Protein AF-A0A6B0V4L9-F1 (afdb_monomer)

Foldseek 3Di:
DWLLVLQQFAPDQVEPAPAPPDDDDDPDPPQWDAAALQRQHPRSYIYHYDHPLLCPRVLRVSLRVLRNLHAAAALFCFDPPQPPGHHHVVGDLVVQASRRPDHDDDRSGHDDPNSVVRSVSSCPDPSNVVRVDDDPADKDWDPLVVVLPSDALQRNQCSNCVPAPDKGWDQFDDPPPPDDVPDPGPNGLQQQKIWIWGQDPNDIDIDIDGHRFNHQRDPVDSQFTDDSRHGGRDDRPRIDGDPPPPPPPPPDDD

Radius of gyration: 19.98 Å; Cα contacts (8 Å, |Δi|>4): 445; chains: 1; bounding box: 54×52×51 Å

Structure (mmCIF, N/CA/C/O backbone):
data_AF-A0A6B0V4L9-F1
#
_entry.id   AF-A0A6B0V4L9-F1
#
loop_
_atom_site.group_PDB
_atom_site.id
_atom_site.type_symbol
_atom_site.label_atom_id
_atom_site.label_alt_id
_atom_site.label_comp_id
_atom_site.label_asym_id
_atom_site.label_entity_id
_atom_site.label_seq_id
_atom_site.pdbx_PDB_ins_code
_atom_site.Cartn_x
_atom_site.Cartn_y
_atom_site.Cartn_z
_atom_site.occupancy
_atom_site.B_iso_or_equiv
_atom_site.auth_seq_id
_atom_site.auth_comp_id
_atom_site.auth_asym_id
_atom_site.auth_atom_id
_atom_site.pdbx_PDB_model_num
ATOM 1 N N . PHE A 1 1 ? -2.205 -2.103 -9.971 1.00 33.97 1 PHE A N 1
ATOM 2 C CA . PHE A 1 1 ? -1.615 -3.025 -8.982 1.00 33.97 1 PHE A CA 1
ATOM 3 C C . PHE A 1 1 ? -2.153 -2.686 -7.591 1.00 33.97 1 PHE A C 1
ATOM 5 O O . PHE A 1 1 ? -1.835 -1.627 -7.068 1.00 33.97 1 PHE A O 1
ATOM 12 N N . THR A 1 2 ? -3.058 -3.501 -7.040 1.00 29.03 2 THR A N 1
ATOM 13 C CA . THR A 1 2 ? -3.593 -3.358 -5.667 1.00 29.03 2 THR A CA 1
ATOM 14 C C . THR A 1 2 ? -2.706 -4.113 -4.671 1.00 29.03 2 THR A C 1
ATOM 16 O O . THR A 1 2 ? -1.949 -4.994 -5.073 1.00 29.03 2 THR A O 1
ATOM 19 N N . THR A 1 3 ? -2.804 -3.825 -3.372 1.00 31.09 3 THR A N 1
ATOM 20 C CA . THR A 1 3 ? -2.087 -4.544 -2.294 1.00 31.09 3 THR A CA 1
ATOM 21 C C . THR A 1 3 ? -2.303 -6.066 -2.310 1.00 31.09 3 THR A C 1
ATOM 23 O O . THR A 1 3 ? -1.401 -6.812 -1.943 1.00 31.09 3 THR A O 1
ATOM 26 N N . ALA A 1 4 ? -3.435 -6.546 -2.841 1.00 27.36 4 ALA A N 1
ATOM 27 C CA . ALA A 1 4 ? -3.682 -7.972 -3.081 1.00 27.36 4 ALA A CA 1
ATOM 28 C C . ALA A 1 4 ? -2.828 -8.570 -4.225 1.00 27.36 4 ALA A C 1
ATOM 30 O O . ALA A 1 4 ? -2.461 -9.742 -4.173 1.00 27.36 4 ALA A O 1
ATOM 31 N N . ALA A 1 5 ? -2.455 -7.766 -5.228 1.00 27.95 5 ALA A N 1
ATOM 32 C CA . ALA A 1 5 ? -1.582 -8.182 -6.331 1.00 27.95 5 ALA A CA 1
ATOM 33 C C . ALA A 1 5 ? -0.093 -8.224 -5.934 1.00 27.95 5 ALA A C 1
ATOM 35 O O . ALA A 1 5 ? 0.690 -8.939 -6.557 1.00 27.95 5 ALA A O 1
ATOM 36 N N . ALA A 1 6 ? 0.302 -7.519 -4.865 1.00 30.19 6 ALA A N 1
ATOM 37 C CA . ALA A 1 6 ? 1.671 -7.562 -4.344 1.00 30.19 6 ALA A CA 1
ATOM 38 C C . ALA A 1 6 ? 2.050 -8.947 -3.776 1.00 30.19 6 ALA A C 1
ATOM 40 O O . ALA A 1 6 ? 3.227 -9.287 -3.709 1.00 30.19 6 ALA A O 1
ATOM 41 N N . LEU A 1 7 ? 1.066 -9.788 -3.427 1.00 32.41 7 LEU A N 1
ATOM 42 C CA . LEU A 1 7 ? 1.302 -11.170 -2.988 1.00 32.41 7 LEU A CA 1
ATOM 43 C C . LEU A 1 7 ? 1.448 -12.178 -4.140 1.00 32.41 7 LEU A C 1
ATOM 45 O O . LEU A 1 7 ? 1.870 -13.311 -3.903 1.00 32.41 7 LEU A O 1
ATOM 49 N N . THR A 1 8 ? 1.123 -11.808 -5.382 1.00 28.97 8 THR A N 1
ATOM 50 C CA . THR A 1 8 ? 1.060 -12.762 -6.503 1.00 28.97 8 THR A CA 1
ATOM 51 C C . THR A 1 8 ? 2.310 -12.774 -7.389 1.00 28.97 8 THR A C 1
ATOM 53 O O . THR A 1 8 ? 2.490 -13.711 -8.166 1.00 28.97 8 THR A O 1
ATOM 56 N N . ALA A 1 9 ? 3.239 -11.830 -7.236 1.00 29.58 9 ALA A N 1
ATOM 57 C CA . ALA A 1 9 ? 4.416 -11.712 -8.100 1.00 29.58 9 ALA A CA 1
ATOM 58 C C . ALA A 1 9 ? 5.733 -11.741 -7.313 1.00 29.58 9 ALA A C 1
ATOM 60 O O . ALA A 1 9 ? 6.464 -10.765 -7.290 1.00 29.58 9 ALA A O 1
ATOM 61 N N . VAL A 1 10 ? 6.061 -12.864 -6.666 1.00 32.31 10 VAL A N 1
ATOM 62 C CA . VAL A 1 10 ? 7.394 -13.029 -6.069 1.00 32.31 10 VAL A CA 1
ATOM 63 C C . VAL A 1 10 ? 7.913 -14.448 -6.302 1.00 32.31 10 VAL A C 1
ATOM 65 O O . VAL A 1 10 ? 7.514 -15.405 -5.634 1.00 32.31 10 VAL A O 1
ATOM 68 N N . LYS A 1 11 ? 8.803 -14.609 -7.289 1.00 33.41 11 LYS A N 1
ATOM 69 C CA . LYS A 1 11 ? 9.671 -15.788 -7.425 1.00 33.41 11 LYS A CA 1
ATOM 70 C C . LYS A 1 11 ? 10.699 -15.656 -6.294 1.00 33.41 11 LYS A C 1
ATOM 72 O O . LYS A 1 11 ? 11.660 -14.925 -6.438 1.00 33.41 11 LYS A O 1
ATOM 77 N N . ILE A 1 12 ? 10.377 -16.229 -5.128 1.00 37.34 12 ILE A N 1
ATOM 78 C CA . ILE A 1 12 ? 11.175 -16.262 -3.883 1.00 37.34 12 ILE A CA 1
ATOM 79 C C . ILE A 1 12 ? 12.108 -15.037 -3.721 1.00 37.34 12 ILE A C 1
ATOM 81 O O . ILE A 1 12 ? 13.328 -15.175 -3.771 1.00 37.34 12 ILE A O 1
ATOM 85 N N . MET A 1 13 ? 11.557 -13.835 -3.496 1.00 38.25 13 MET A N 1
ATOM 86 C CA . MET A 1 13 ? 12.332 -12.787 -2.824 1.00 38.25 13 MET A CA 1
ATOM 87 C C . MET A 1 13 ? 12.758 -13.381 -1.486 1.00 38.25 13 MET A C 1
ATOM 89 O O . MET A 1 13 ? 11.924 -13.902 -0.732 1.00 38.25 13 MET A O 1
ATOM 93 N N . LYS A 1 14 ? 14.047 -13.288 -1.165 1.00 38.22 14 LYS A N 1
ATOM 94 C CA . LYS A 1 14 ? 14.525 -13.545 0.192 1.00 38.22 14 LYS A CA 1
ATOM 95 C C . LYS A 1 14 ? 14.186 -12.324 1.036 1.00 38.22 14 LYS A C 1
ATOM 97 O O . LYS A 1 14 ? 15.053 -11.530 1.380 1.00 38.22 14 LYS A O 1
ATOM 102 N N . ILE A 1 15 ? 12.901 -12.153 1.335 1.00 41.69 15 ILE A N 1
ATOM 103 C CA . ILE A 1 15 ? 12.470 -11.098 2.245 1.00 41.69 15 ILE A CA 1
ATOM 104 C C . ILE A 1 15 ? 12.703 -11.606 3.651 1.00 41.69 15 ILE A C 1
ATOM 106 O O . ILE A 1 15 ? 12.025 -12.523 4.122 1.00 41.69 15 ILE A O 1
ATOM 110 N N . ILE A 1 16 ? 13.684 -11.014 4.317 1.00 38.97 16 ILE A N 1
ATOM 111 C CA . ILE A 1 16 ? 13.879 -11.226 5.740 1.00 38.97 16 ILE A CA 1
ATOM 112 C C . ILE A 1 16 ? 12.893 -10.287 6.427 1.00 38.97 16 ILE A C 1
ATOM 114 O O . ILE A 1 16 ? 13.165 -9.106 6.633 1.00 38.97 16 ILE A O 1
ATOM 118 N N . ILE A 1 17 ? 11.710 -10.810 6.757 1.00 42.78 17 ILE A N 1
ATOM 119 C CA . ILE A 1 17 ? 10.838 -10.143 7.724 1.00 42.78 17 ILE A CA 1
ATOM 120 C C . ILE A 1 17 ? 11.528 -10.301 9.074 1.00 42.78 17 ILE A C 1
ATOM 122 O O . ILE A 1 17 ? 11.496 -11.380 9.674 1.00 42.78 17 ILE A O 1
ATOM 126 N N . VAL A 1 18 ? 12.180 -9.240 9.543 1.00 39.72 18 VAL A N 1
ATOM 127 C CA . VAL A 1 18 ? 12.704 -9.206 10.905 1.00 39.72 18 VAL A CA 1
ATOM 128 C C . VAL A 1 18 ? 11.502 -8.997 11.818 1.00 39.72 18 VAL A C 1
ATOM 130 O O . VAL A 1 18 ? 11.017 -7.887 12.022 1.00 39.72 18 VAL A O 1
ATOM 133 N N . VAL A 1 19 ? 10.971 -10.108 12.328 1.00 37.22 19 VAL A N 1
ATOM 134 C CA . VAL A 1 19 ? 9.981 -10.091 13.402 1.00 37.22 19 VAL A CA 1
ATOM 135 C C . VAL A 1 19 ? 10.745 -9.823 14.692 1.00 37.22 19 VAL A C 1
ATOM 137 O O . VAL A 1 19 ? 11.389 -10.723 15.233 1.00 37.22 19 VAL A O 1
ATOM 140 N N . THR A 1 20 ? 10.703 -8.586 15.181 1.00 35.84 20 THR A N 1
ATOM 141 C CA . THR A 1 20 ? 11.347 -8.226 16.447 1.00 35.84 20 THR A CA 1
ATOM 142 C C . THR A 1 20 ? 10.680 -9.009 17.582 1.00 35.84 20 THR A C 1
ATOM 144 O O . THR A 1 20 ? 9.538 -8.731 17.952 1.00 35.84 20 THR A O 1
ATOM 147 N N . LEU A 1 21 ? 11.372 -10.018 18.125 1.00 28.64 21 LEU A N 1
ATOM 148 C CA . LEU A 1 21 ? 10.915 -10.776 19.299 1.00 28.64 21 LEU A CA 1
ATOM 149 C C . LEU A 1 21 ? 11.425 -10.205 20.626 1.00 28.64 21 LEU A C 1
ATOM 151 O O . LEU A 1 21 ? 10.899 -10.578 21.669 1.00 28.64 21 LEU A O 1
ATOM 155 N N . VAL A 1 22 ? 12.386 -9.279 20.620 1.00 28.30 22 VAL A N 1
ATOM 156 C CA . VAL A 1 22 ? 12.872 -8.625 21.842 1.00 28.30 22 VAL A CA 1
ATOM 157 C C . VAL A 1 22 ? 13.306 -7.200 21.521 1.00 28.30 22 VAL A C 1
ATOM 159 O O . VAL A 1 22 ? 14.134 -6.965 20.648 1.00 28.30 22 VAL A O 1
ATOM 162 N N . GLN A 1 23 ? 12.739 -6.243 22.248 1.00 36.44 23 GLN A N 1
ATOM 163 C CA . GLN A 1 23 ? 13.095 -4.834 22.181 1.00 36.44 23 GLN A CA 1
ATOM 164 C C . GLN A 1 23 ? 14.286 -4.578 23.104 1.00 36.44 23 GLN A C 1
ATOM 166 O O . GLN A 1 23 ? 14.077 -4.401 24.297 1.00 36.44 23 GLN A O 1
ATOM 171 N N . HIS A 1 24 ? 15.516 -4.583 22.584 1.00 29.11 24 HIS A N 1
ATOM 172 C CA . HIS A 1 24 ? 16.684 -4.055 23.298 1.00 29.11 24 HIS A CA 1
ATOM 173 C C . HIS A 1 24 ? 17.606 -3.267 22.351 1.00 29.11 24 HIS A C 1
ATOM 175 O O . HIS A 1 24 ? 18.093 -3.790 21.356 1.00 29.11 24 HIS A O 1
ATOM 181 N N . CYS A 1 25 ? 17.783 -1.989 22.704 1.00 38.66 25 CYS A N 1
ATOM 182 C CA . CYS A 1 25 ? 18.795 -1.007 22.302 1.00 38.66 25 CYS A CA 1
ATOM 183 C C . CYS A 1 25 ? 19.443 -1.101 20.906 1.00 38.66 25 CYS A C 1
ATOM 185 O O . CYS A 1 25 ? 20.508 -1.688 20.743 1.00 38.66 25 CYS A O 1
ATOM 187 N N . ALA A 1 26 ? 18.927 -0.308 19.963 1.00 31.83 26 ALA A N 1
ATOM 188 C CA . ALA A 1 26 ? 19.756 0.366 18.964 1.00 31.83 26 ALA A CA 1
ATOM 189 C C . ALA A 1 26 ? 19.210 1.782 18.718 1.00 31.83 26 ALA A C 1
ATOM 191 O O . ALA A 1 26 ? 18.055 1.969 18.347 1.00 31.83 26 ALA A O 1
ATOM 192 N N . THR A 1 27 ? 20.039 2.796 18.954 1.00 33.16 27 THR A N 1
ATOM 193 C CA . THR A 1 27 ? 19.717 4.232 18.851 1.00 33.16 27 THR A CA 1
ATOM 194 C C . THR A 1 27 ? 19.928 4.807 17.440 1.00 33.16 27 THR A C 1
ATOM 196 O O . THR A 1 27 ? 19.988 6.021 17.266 1.00 33.16 27 THR A O 1
ATOM 199 N N . LYS A 1 28 ? 19.989 3.958 16.404 1.00 33.88 28 LYS A N 1
ATOM 200 C CA . LYS A 1 28 ? 19.963 4.354 14.984 1.00 33.88 28 LYS A CA 1
ATOM 201 C C . LYS A 1 28 ? 18.945 3.491 14.234 1.00 33.88 28 LYS A C 1
ATOM 203 O O . LYS A 1 28 ? 19.095 2.277 14.160 1.00 33.88 28 LYS A O 1
ATOM 208 N N . SER A 1 29 ? 17.895 4.122 13.712 1.00 37.97 29 SER A N 1
ATOM 209 C CA . SER A 1 29 ? 16.790 3.454 13.015 1.00 37.97 29 SER A CA 1
ATOM 210 C C . SER A 1 29 ? 17.187 3.088 11.580 1.00 37.97 29 SER A C 1
ATOM 212 O O . SER A 1 29 ? 16.940 3.853 10.654 1.00 37.97 29 SER A O 1
ATOM 214 N N . TYR A 1 30 ? 17.789 1.916 11.379 1.00 45.34 30 TYR A N 1
ATOM 215 C CA . TYR A 1 30 ? 17.873 1.269 10.060 1.00 45.34 30 TYR A CA 1
ATOM 216 C C . TYR A 1 30 ? 16.651 0.348 9.857 1.00 45.34 30 TYR A C 1
ATOM 218 O O . TYR A 1 30 ? 16.789 -0.848 9.633 1.00 45.34 30 TYR A O 1
ATOM 226 N N . SER A 1 31 ? 15.435 0.882 10.032 1.00 61.25 31 SER A N 1
ATOM 227 C CA . SER A 1 31 ? 14.194 0.084 10.157 1.00 61.25 31 SER A CA 1
ATOM 228 C C . SER A 1 31 ? 13.622 -0.421 8.811 1.00 61.25 31 SER A C 1
ATOM 230 O O . SER A 1 31 ? 12.659 -1.191 8.793 1.00 61.25 31 SER A O 1
ATOM 232 N N . ARG A 1 32 ? 14.204 -0.002 7.672 1.00 72.81 32 ARG A N 1
ATOM 233 C CA . ARG A 1 32 ? 13.804 -0.421 6.316 1.00 72.81 32 ARG A CA 1
ATOM 234 C C . ARG A 1 32 ? 14.939 -0.262 5.297 1.00 72.81 32 ARG A C 1
ATOM 236 O O . ARG A 1 32 ? 15.674 0.722 5.390 1.00 72.81 32 ARG A O 1
ATOM 243 N N . TYR A 1 33 ? 15.096 -1.217 4.382 1.00 82.25 33 TYR A N 1
ATOM 244 C CA . TYR A 1 33 ? 16.096 -1.165 3.310 1.00 82.25 33 TYR A CA 1
ATOM 245 C C . TYR A 1 33 ? 15.751 -2.121 2.160 1.00 82.25 33 TYR A C 1
ATOM 247 O O . TYR A 1 33 ? 15.364 -3.266 2.412 1.00 82.25 33 TYR A O 1
ATOM 255 N N . ALA A 1 34 ? 15.990 -1.691 0.924 1.00 85.00 34 ALA A N 1
ATOM 256 C CA . ALA A 1 34 ? 15.899 -2.492 -0.291 1.00 85.00 34 ALA A CA 1
ATOM 257 C C . ALA A 1 34 ? 16.925 -2.015 -1.327 1.00 85.00 34 ALA A C 1
ATOM 259 O O . ALA A 1 34 ? 17.227 -0.826 -1.407 1.00 85.00 34 ALA A O 1
ATOM 260 N N . PHE A 1 35 ? 17.429 -2.943 -2.143 1.00 87.12 35 PHE A N 1
ATOM 261 C CA . PHE A 1 35 ? 18.199 -2.598 -3.337 1.00 87.12 35 PHE A CA 1
ATOM 262 C C . PHE A 1 35 ? 17.251 -2.312 -4.500 1.00 87.12 35 PHE A C 1
ATOM 264 O O . PHE A 1 35 ? 16.420 -3.161 -4.836 1.00 87.12 35 PHE A O 1
ATOM 271 N N . LEU A 1 36 ? 17.394 -1.137 -5.115 1.00 92.56 36 LEU A N 1
ATOM 272 C CA . LEU A 1 36 ? 16.629 -0.758 -6.299 1.00 92.56 36 LEU A CA 1
ATOM 273 C C . LEU A 1 36 ? 16.887 -1.761 -7.438 1.00 92.56 36 LEU A C 1
ATOM 275 O O . LEU A 1 36 ? 18.032 -2.122 -7.696 1.00 92.56 36 LEU A O 1
ATOM 279 N N . GLY A 1 37 ? 15.827 -2.273 -8.069 1.00 90.81 37 GLY A N 1
ATOM 280 C CA . GLY A 1 37 ? 15.933 -3.225 -9.187 1.00 90.81 37 GLY A CA 1
ATOM 281 C C . GLY A 1 37 ? 16.570 -4.579 -8.827 1.00 90.81 37 GLY A C 1
ATOM 282 O O . GLY A 1 37 ? 16.999 -5.330 -9.701 1.00 90.81 37 GLY A O 1
ATOM 283 N N . GLY A 1 38 ? 16.654 -4.929 -7.540 1.00 87.62 38 GLY A N 1
ATOM 284 C CA . GLY A 1 38 ? 17.352 -6.131 -7.080 1.00 87.62 38 GLY A CA 1
ATOM 285 C C . GLY A 1 38 ? 16.657 -7.465 -7.386 1.00 87.62 38 GLY A C 1
ATOM 286 O O . GLY A 1 38 ? 17.253 -8.514 -7.152 1.00 87.62 38 GLY A O 1
ATOM 287 N N . ALA A 1 39 ? 15.411 -7.480 -7.878 1.00 87.00 39 ALA A N 1
ATOM 288 C CA . ALA A 1 39 ? 14.562 -8.683 -7.886 1.00 87.00 39 ALA A CA 1
ATOM 289 C C . ALA A 1 39 ? 15.166 -9.910 -8.599 1.00 87.00 39 ALA A C 1
ATOM 291 O O . ALA A 1 39 ? 14.961 -11.040 -8.149 1.00 87.00 39 ALA A O 1
ATOM 292 N N . CYS A 1 40 ? 15.904 -9.713 -9.693 1.00 86.12 40 CYS A N 1
ATOM 293 C CA . CYS A 1 40 ? 16.502 -10.800 -10.477 1.00 86.12 40 CYS A CA 1
ATOM 294 C C . CYS A 1 40 ? 18.028 -10.882 -10.356 1.00 86.12 40 CYS A C 1
ATOM 296 O O . CYS A 1 40 ? 18.661 -11.616 -11.114 1.00 86.12 40 CYS A O 1
ATOM 298 N N . SER A 1 41 ? 18.624 -10.169 -9.401 1.00 85.19 41 SER A N 1
ATOM 299 C CA . SER A 1 41 ? 20.066 -10.190 -9.161 1.00 85.19 41 SER A CA 1
ATOM 300 C C . SER A 1 41 ? 20.414 -10.907 -7.851 1.00 85.19 41 SER A C 1
ATOM 302 O O . SER A 1 41 ? 19.550 -11.376 -7.100 1.00 85.19 41 SER A O 1
ATOM 304 N N . SER A 1 42 ? 21.710 -10.989 -7.541 1.00 82.75 42 SER A N 1
ATOM 305 C CA . SER A 1 42 ? 22.194 -11.423 -6.222 1.00 82.75 42 SER A CA 1
ATOM 306 C C . SER A 1 42 ? 21.734 -10.502 -5.081 1.00 82.75 42 SER A C 1
ATOM 308 O O . SER A 1 42 ? 21.789 -10.909 -3.920 1.00 82.75 42 SER A O 1
ATOM 310 N N . MET A 1 43 ? 21.236 -9.307 -5.411 1.00 81.12 43 MET A N 1
ATOM 311 C CA . MET A 1 43 ? 20.786 -8.267 -4.487 1.00 81.12 43 MET A CA 1
ATOM 312 C C . MET A 1 43 ? 19.274 -8.320 -4.214 1.00 81.12 43 MET A C 1
ATOM 314 O O . MET A 1 43 ? 18.710 -7.351 -3.712 1.00 81.12 43 MET A O 1
ATOM 318 N N . ASN A 1 44 ? 18.609 -9.449 -4.502 1.00 82.00 44 ASN A N 1
ATOM 319 C CA . ASN A 1 44 ? 17.192 -9.692 -4.200 1.00 82.00 44 ASN A CA 1
ATOM 320 C C . ASN A 1 44 ? 16.939 -9.843 -2.683 1.00 82.00 44 ASN A C 1
ATOM 322 O O . ASN A 1 44 ? 16.619 -10.925 -2.173 1.00 82.00 44 ASN A O 1
ATOM 326 N N . VAL A 1 45 ? 17.152 -8.751 -1.952 1.00 77.94 45 VAL A N 1
ATOM 327 C CA . VAL A 1 45 ? 17.075 -8.656 -0.497 1.00 77.94 45 VAL A CA 1
ATOM 328 C C . VAL A 1 45 ? 16.392 -7.347 -0.122 1.00 77.94 45 VAL A C 1
ATOM 330 O O . VAL A 1 45 ? 16.751 -6.274 -0.601 1.00 77.94 45 VAL A O 1
ATOM 333 N N . GLY A 1 46 ? 15.430 -7.459 0.790 1.00 79.25 46 GLY A N 1
ATOM 334 C CA . GLY A 1 46 ? 14.817 -6.336 1.482 1.00 79.25 46 GLY A CA 1
ATOM 335 C C . GLY A 1 46 ? 14.649 -6.667 2.958 1.00 79.25 46 GLY A C 1
ATOM 336 O O . GLY A 1 46 ? 14.459 -7.833 3.325 1.00 79.25 46 GLY A O 1
ATOM 337 N N . MET A 1 47 ? 14.728 -5.644 3.800 1.00 82.19 47 MET A N 1
ATOM 338 C CA . MET A 1 47 ? 14.579 -5.752 5.244 1.00 82.19 47 MET A CA 1
ATOM 339 C C . MET A 1 47 ? 13.524 -4.767 5.721 1.00 82.19 47 MET A C 1
ATOM 341 O O . MET A 1 47 ? 13.600 -3.578 5.422 1.00 82.19 47 MET A O 1
ATOM 345 N N . VAL A 1 48 ? 12.561 -5.268 6.492 1.00 78.88 48 VAL A N 1
ATOM 346 C CA . VAL A 1 48 ? 11.534 -4.454 7.145 1.00 78.88 48 VAL A CA 1
ATOM 347 C C . VAL A 1 48 ? 11.300 -4.965 8.551 1.00 78.88 48 VAL A C 1
ATOM 349 O O . VAL A 1 48 ? 11.198 -6.173 8.783 1.00 78.88 48 VAL A O 1
ATOM 352 N N . GLU A 1 49 ? 11.182 -4.024 9.478 1.00 77.44 49 GLU A N 1
ATOM 353 C CA . GLU A 1 49 ? 10.761 -4.288 10.842 1.00 77.44 49 GLU A CA 1
ATOM 354 C C . GLU A 1 49 ? 9.227 -4.268 10.957 1.00 77.44 49 GLU A C 1
ATOM 356 O O . GLU A 1 49 ? 8.566 -3.301 10.566 1.00 77.44 49 GLU A O 1
ATOM 361 N N . ASP A 1 50 ? 8.643 -5.321 11.536 1.00 76.00 50 ASP A N 1
ATOM 362 C CA . ASP A 1 50 ? 7.230 -5.329 11.929 1.00 76.00 50 ASP A CA 1
ATOM 363 C C . ASP A 1 50 ? 7.071 -5.768 13.382 1.00 76.00 50 ASP A C 1
ATOM 365 O O . ASP A 1 50 ? 7.590 -6.801 13.813 1.00 76.00 50 ASP A O 1
ATOM 369 N N . SER A 1 51 ? 6.292 -5.002 14.146 1.00 71.94 51 SER A N 1
ATOM 370 C CA . SER A 1 51 ? 5.892 -5.438 15.481 1.00 71.94 51 SER A CA 1
ATOM 371 C C . SER A 1 51 ? 4.767 -6.474 15.347 1.00 71.94 51 SER A C 1
ATOM 373 O O . SER A 1 51 ? 3.763 -6.190 14.679 1.00 71.94 51 SER A O 1
ATOM 375 N N . PRO A 1 52 ? 4.863 -7.648 16.000 1.00 68.69 52 PRO A N 1
ATOM 376 C CA . PRO A 1 52 ? 3.917 -8.742 15.808 1.00 68.69 52 PRO A CA 1
ATOM 377 C C . PRO A 1 52 ? 2.447 -8.313 15.897 1.00 68.69 52 PRO A C 1
ATOM 379 O O . PRO A 1 52 ? 2.017 -7.712 16.883 1.00 68.69 52 PRO A O 1
ATOM 382 N N . ARG A 1 53 ? 1.655 -8.675 14.875 1.00 66.06 53 ARG A N 1
ATOM 383 C CA . ARG A 1 53 ? 0.197 -8.427 14.782 1.00 66.06 53 ARG A CA 1
ATOM 384 C C . ARG A 1 53 ? -0.211 -6.945 14.785 1.00 66.06 53 ARG A C 1
ATOM 386 O O . ARG A 1 53 ? -1.398 -6.649 14.918 1.00 66.06 53 ARG A O 1
ATOM 393 N N . SER A 1 54 ? 0.738 -6.022 14.646 1.00 68.94 54 SER A N 1
ATOM 394 C CA . SER A 1 54 ? 0.464 -4.582 14.589 1.00 68.94 54 SER A CA 1
ATOM 395 C C . SER A 1 54 ? 0.251 -4.060 13.165 1.00 68.94 54 SER A C 1
ATOM 397 O O . SER A 1 54 ? -0.247 -2.945 13.013 1.00 68.94 54 SER A O 1
ATOM 399 N N . PHE A 1 55 ? 0.616 -4.856 12.147 1.00 74.81 55 PHE A N 1
ATOM 400 C CA . PHE A 1 55 ? 0.576 -4.497 10.722 1.00 74.81 55 PHE A CA 1
ATOM 401 C C . PHE A 1 55 ? 1.331 -3.193 10.408 1.00 74.81 55 PHE A C 1
ATOM 403 O O . PHE A 1 55 ? 1.036 -2.506 9.430 1.00 74.81 55 PHE A O 1
ATOM 410 N N . ARG A 1 56 ? 2.300 -2.813 11.250 1.00 73.94 56 ARG A N 1
ATOM 411 C CA . ARG A 1 56 ? 3.059 -1.565 11.097 1.00 73.94 56 ARG A CA 1
ATOM 412 C C . ARG A 1 56 ? 4.016 -1.651 9.922 1.00 73.94 56 ARG A C 1
ATOM 414 O O . ARG A 1 56 ? 4.142 -0.681 9.182 1.00 73.94 56 ARG A O 1
ATOM 421 N N . GLY A 1 57 ? 4.650 -2.804 9.757 1.00 77.62 57 GLY A N 1
ATOM 422 C CA . GLY A 1 57 ? 5.604 -3.064 8.693 1.00 77.62 57 GLY A CA 1
ATOM 423 C C . GLY A 1 57 ? 4.953 -3.390 7.354 1.00 77.62 57 GLY A C 1
ATOM 424 O O . GLY A 1 57 ? 5.657 -3.409 6.361 1.00 77.62 57 GLY A O 1
ATOM 425 N N . THR A 1 58 ? 3.635 -3.618 7.266 1.00 80.12 58 THR A N 1
ATOM 426 C CA . THR A 1 58 ? 2.999 -4.044 6.004 1.00 80.12 58 THR A CA 1
ATOM 427 C C . THR A 1 58 ? 3.135 -2.999 4.898 1.00 80.12 58 THR A C 1
ATOM 429 O O . THR A 1 58 ? 3.505 -3.343 3.783 1.00 80.12 58 THR A O 1
ATOM 432 N N . PHE A 1 59 ? 2.885 -1.721 5.198 1.00 82.62 59 PHE A N 1
ATOM 433 C CA . PHE A 1 59 ? 3.081 -0.646 4.220 1.00 82.62 59 PHE A CA 1
ATOM 434 C C . PHE A 1 59 ? 4.548 -0.550 3.792 1.00 82.62 59 PHE A C 1
ATOM 436 O O . PHE A 1 59 ? 4.844 -0.558 2.603 1.00 82.62 59 PHE A O 1
ATOM 443 N N . THR A 1 60 ? 5.454 -0.515 4.771 1.00 83.69 60 THR A N 1
ATOM 444 C CA . THR A 1 60 ? 6.900 -0.438 4.542 1.00 83.69 60 THR A CA 1
ATOM 445 C C . THR A 1 60 ? 7.388 -1.611 3.702 1.00 83.69 60 THR A C 1
ATOM 447 O O . THR A 1 60 ? 8.128 -1.424 2.756 1.00 83.69 60 THR A O 1
ATOM 450 N N . PHE A 1 61 ? 6.906 -2.819 3.978 1.00 85.25 61 PHE A N 1
ATOM 451 C CA . PHE A 1 61 ? 7.200 -4.010 3.193 1.00 85.25 61 PHE A CA 1
ATOM 452 C C . PHE A 1 61 ? 6.829 -3.827 1.725 1.00 85.25 61 PHE A C 1
ATOM 454 O O . PHE A 1 61 ? 7.647 -4.112 0.859 1.00 85.25 61 PHE A O 1
ATOM 461 N N . VAL A 1 62 ? 5.625 -3.330 1.432 1.00 87.19 62 VAL A N 1
ATOM 462 C CA . VAL A 1 62 ? 5.203 -3.119 0.040 1.00 87.19 62 VAL A CA 1
ATOM 463 C C . VAL A 1 62 ? 6.003 -1.988 -0.618 1.00 87.19 62 VAL A C 1
ATOM 465 O O . VAL A 1 62 ? 6.307 -2.084 -1.802 1.00 87.19 62 VAL A O 1
ATOM 468 N N . HIS A 1 63 ? 6.390 -0.961 0.141 1.00 91.44 63 HIS A N 1
ATOM 469 C CA . HIS A 1 63 ? 7.285 0.103 -0.320 1.00 91.44 63 HIS A CA 1
ATOM 470 C C . HIS A 1 63 ? 8.670 -0.445 -0.705 1.00 91.44 63 HIS A C 1
ATOM 472 O O . HIS A 1 63 ? 9.124 -0.240 -1.826 1.00 91.44 63 HIS A O 1
ATOM 478 N N . GLU A 1 64 ? 9.303 -1.236 0.166 1.00 90.00 64 GLU A N 1
ATOM 479 C CA . GLU A 1 64 ? 10.601 -1.863 -0.125 1.00 90.00 64 GLU A CA 1
ATOM 480 C C . GLU A 1 64 ? 10.513 -2.879 -1.280 1.00 90.00 64 GLU A C 1
ATOM 482 O O . GLU A 1 64 ? 11.439 -3.003 -2.079 1.00 90.00 64 GLU A O 1
ATOM 487 N N . VAL A 1 65 ? 9.386 -3.590 -1.418 1.00 90.25 65 VAL A N 1
ATOM 488 C CA . VAL A 1 65 ? 9.113 -4.426 -2.601 1.00 90.25 65 VAL A CA 1
ATOM 489 C C . VAL A 1 65 ? 9.075 -3.570 -3.869 1.00 90.25 65 VAL A C 1
ATOM 491 O O . VAL A 1 65 ? 9.593 -4.003 -4.893 1.00 90.25 65 VAL A O 1
ATOM 494 N N . GLY A 1 66 ? 8.499 -2.366 -3.814 1.00 92.94 66 GLY A N 1
ATOM 4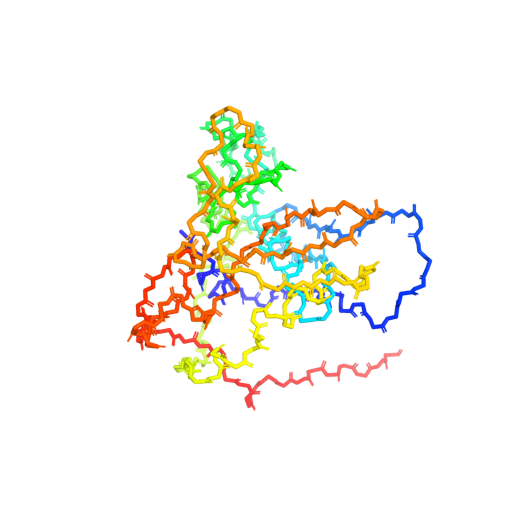95 C CA . GLY A 1 66 ? 8.503 -1.418 -4.929 1.00 92.94 66 GLY A CA 1
ATOM 496 C C . GLY A 1 66 ? 9.919 -1.059 -5.384 1.00 92.94 66 GLY A C 1
ATOM 497 O O . GLY A 1 66 ? 10.204 -1.162 -6.575 1.00 92.94 66 GLY A O 1
ATOM 498 N N . HIS A 1 67 ? 10.819 -0.759 -4.441 1.00 94.75 67 HIS A N 1
ATOM 499 C CA . HIS A 1 67 ? 12.245 -0.544 -4.730 1.00 94.75 67 HIS A CA 1
ATOM 500 C C . HIS A 1 67 ? 12.885 -1.779 -5.374 1.00 94.75 67 HIS A C 1
ATOM 502 O O . HIS A 1 67 ? 13.485 -1.683 -6.439 1.00 94.75 67 HIS A O 1
ATOM 508 N N . ILE A 1 68 ? 12.688 -2.973 -4.810 1.00 92.38 68 ILE A N 1
ATOM 509 C CA . ILE A 1 68 ? 13.241 -4.224 -5.374 1.00 92.38 68 ILE A CA 1
ATOM 510 C C . ILE A 1 68 ? 12.759 -4.478 -6.809 1.00 92.38 68 ILE A C 1
ATOM 512 O O . ILE A 1 68 ? 13.503 -5.031 -7.620 1.00 92.38 68 ILE A O 1
ATOM 516 N N . LEU A 1 69 ? 11.537 -4.053 -7.128 1.00 93.56 69 LEU A N 1
ATOM 517 C CA . LEU A 1 69 ? 10.937 -4.129 -8.460 1.00 93.56 69 LEU A CA 1
ATOM 518 C C . LEU A 1 69 ? 11.297 -2.942 -9.371 1.00 93.56 69 LEU A C 1
ATOM 520 O O . LEU A 1 69 ? 10.693 -2.795 -10.430 1.00 93.56 69 LEU A O 1
ATOM 524 N N . GLY A 1 70 ? 12.262 -2.111 -8.977 1.00 94.38 70 GLY A N 1
ATOM 525 C CA . GLY A 1 70 ? 12.814 -1.051 -9.815 1.00 94.38 70 GLY A CA 1
ATOM 526 C C . GLY A 1 70 ? 12.019 0.250 -9.808 1.00 94.38 70 GLY A C 1
ATOM 527 O O . GLY A 1 70 ? 12.121 0.994 -10.770 1.00 94.38 70 GLY A O 1
ATOM 528 N N . SER A 1 71 ? 11.210 0.529 -8.780 1.00 97.31 71 SER A N 1
ATOM 529 C CA . SER A 1 71 ? 10.563 1.838 -8.623 1.00 97.31 71 SER A CA 1
ATOM 530 C C . SER A 1 71 ? 11.360 2.731 -7.681 1.00 97.31 71 SER A C 1
ATOM 532 O O . SER A 1 71 ? 11.540 2.362 -6.527 1.00 97.31 71 SER A O 1
ATOM 534 N N . VAL A 1 72 ? 11.719 3.938 -8.118 1.00 97.19 72 VAL A N 1
ATOM 535 C CA . VAL A 1 72 ? 12.152 5.029 -7.226 1.00 97.19 72 VAL A CA 1
ATOM 536 C C . VAL A 1 72 ? 10.954 5.629 -6.478 1.00 97.19 72 VAL A C 1
ATOM 538 O O . VAL A 1 72 ? 9.801 5.226 -6.708 1.00 97.19 72 VAL A O 1
ATOM 541 N N . HIS A 1 73 ? 11.201 6.589 -5.579 1.00 96.44 73 HIS A N 1
ATOM 542 C CA . HIS A 1 73 ? 10.106 7.307 -4.933 1.00 96.44 73 HIS A CA 1
ATOM 543 C C . HIS A 1 73 ? 9.314 8.149 -5.934 1.00 96.44 73 HIS A C 1
ATOM 545 O O . HIS A 1 73 ? 9.830 8.593 -6.957 1.00 96.44 73 HIS A O 1
ATOM 551 N N . ASP A 1 74 ? 8.040 8.388 -5.633 1.00 96.31 74 ASP A N 1
ATOM 552 C CA . ASP A 1 74 ? 7.259 9.375 -6.380 1.00 96.31 74 ASP A CA 1
ATOM 553 C C . ASP A 1 74 ? 7.953 10.746 -6.301 1.00 96.31 74 ASP A C 1
ATOM 555 O O . ASP A 1 74 ? 8.432 11.122 -5.245 1.00 96.31 74 ASP A O 1
ATOM 559 N N . GLY A 1 75 ? 8.049 11.489 -7.403 1.00 95.88 75 GLY A N 1
ATOM 560 C CA . GLY A 1 75 ? 8.741 12.780 -7.455 1.00 95.88 75 GLY A CA 1
ATOM 561 C C . GLY A 1 75 ? 10.244 12.711 -7.737 1.00 95.88 75 GLY A C 1
ATOM 562 O O . GLY A 1 75 ? 10.829 13.755 -8.021 1.0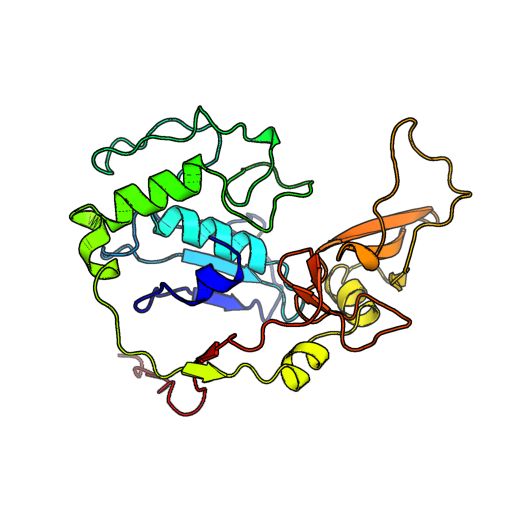0 95.88 75 GLY A O 1
ATOM 563 N N . ASP A 1 76 ? 10.856 11.524 -7.744 1.00 97.56 76 ASP A N 1
ATOM 564 C CA . ASP A 1 76 ? 12.279 11.362 -8.061 1.00 97.56 76 ASP A CA 1
ATOM 565 C C . ASP A 1 76 ? 12.554 11.296 -9.577 1.00 97.56 76 ASP A C 1
ATOM 567 O O . ASP A 1 76 ? 11.677 11.021 -10.408 1.00 97.56 76 ASP A O 1
ATOM 571 N N . GLN A 1 77 ? 13.810 11.561 -9.948 1.00 97.88 77 GLN A N 1
ATOM 572 C CA . GLN A 1 77 ? 14.306 11.401 -11.318 1.00 97.88 77 GLN A CA 1
ATOM 573 C C . GLN A 1 77 ? 14.430 9.921 -11.709 1.00 97.88 77 GLN A C 1
ATOM 575 O O . GLN A 1 77 ? 14.247 9.019 -10.897 1.00 97.88 77 GLN A O 1
ATOM 580 N N . ALA A 1 78 ? 14.711 9.668 -12.986 1.00 97.81 78 ALA A N 1
ATOM 581 C CA . ALA A 1 78 ? 15.022 8.325 -13.445 1.00 97.81 78 ALA A CA 1
ATOM 582 C C . ALA A 1 78 ? 16.306 7.793 -12.796 1.00 97.81 78 ALA A C 1
ATOM 584 O O . ALA A 1 78 ? 17.280 8.533 -12.656 1.00 97.81 78 ALA A O 1
ATOM 585 N N . ASP A 1 79 ? 16.302 6.507 -12.448 1.00 96.81 79 ASP A N 1
ATOM 586 C CA . ASP A 1 79 ? 17.527 5.787 -12.138 1.00 96.81 79 ASP A CA 1
ATOM 587 C C . ASP A 1 79 ? 18.393 5.640 -13.398 1.00 96.81 79 ASP A C 1
ATOM 589 O O . ASP A 1 79 ? 17.874 5.532 -14.510 1.00 96.81 79 ASP A O 1
ATOM 593 N N . THR A 1 80 ? 19.713 5.673 -13.228 1.00 95.31 80 THR A N 1
ATOM 594 C CA . THR A 1 80 ? 20.666 5.634 -14.347 1.00 95.31 80 THR A CA 1
ATOM 595 C C . THR A 1 80 ? 21.138 4.229 -14.709 1.00 95.31 80 THR A C 1
ATOM 597 O O . THR A 1 80 ? 21.753 4.060 -15.759 1.00 95.31 80 THR A O 1
ATOM 600 N N . GLU A 1 81 ? 20.911 3.239 -13.845 1.00 91.88 81 GLU A N 1
ATOM 601 C CA . GLU A 1 81 ? 21.367 1.860 -14.035 1.00 91.88 81 GLU A CA 1
ATOM 602 C C . GLU A 1 81 ? 20.275 0.978 -14.648 1.00 91.88 81 GLU A C 1
ATOM 604 O O . GLU A 1 81 ? 20.582 0.098 -15.451 1.00 91.88 81 GLU A O 1
ATOM 609 N N . ILE A 1 82 ? 19.004 1.223 -14.317 1.00 92.50 82 ILE A N 1
ATOM 610 C CA . ILE A 1 82 ? 17.875 0.501 -14.914 1.00 92.50 82 ILE A CA 1
ATOM 611 C C . ILE A 1 82 ? 17.613 1.029 -16.329 1.00 92.50 82 ILE A C 1
ATOM 613 O O . ILE A 1 82 ? 17.285 2.203 -16.527 1.00 92.50 82 ILE A O 1
ATOM 617 N N . ARG A 1 83 ? 17.690 0.143 -17.330 1.00 93.69 83 ARG A N 1
ATOM 618 C CA . ARG A 1 83 ? 17.441 0.499 -18.735 1.00 93.69 83 ARG A CA 1
ATOM 619 C C . ARG A 1 83 ? 16.053 1.127 -18.927 1.00 93.69 83 ARG A C 1
ATOM 621 O O . ARG A 1 83 ? 15.060 0.638 -18.395 1.00 93.69 83 ARG A O 1
ATOM 628 N N . ASP A 1 84 ? 15.972 2.203 -19.709 1.00 95.38 84 ASP A N 1
ATOM 629 C CA . ASP A 1 84 ? 14.721 2.901 -20.061 1.00 95.38 84 ASP A CA 1
ATOM 630 C C . ASP A 1 84 ? 13.864 3.361 -18.862 1.00 95.38 84 ASP A C 1
ATOM 632 O O . ASP A 1 84 ? 12.654 3.578 -18.987 1.00 95.38 84 ASP A O 1
ATOM 636 N N . HIS A 1 85 ? 14.469 3.515 -17.681 1.00 97.44 85 HIS A N 1
ATOM 637 C CA . HIS A 1 85 ? 13.745 3.862 -16.470 1.00 97.44 85 HIS A CA 1
ATOM 638 C C . HIS A 1 85 ? 13.099 5.261 -16.587 1.00 97.44 85 HIS A C 1
ATOM 640 O O . HIS A 1 85 ? 13.796 6.256 -16.776 1.00 97.44 85 HIS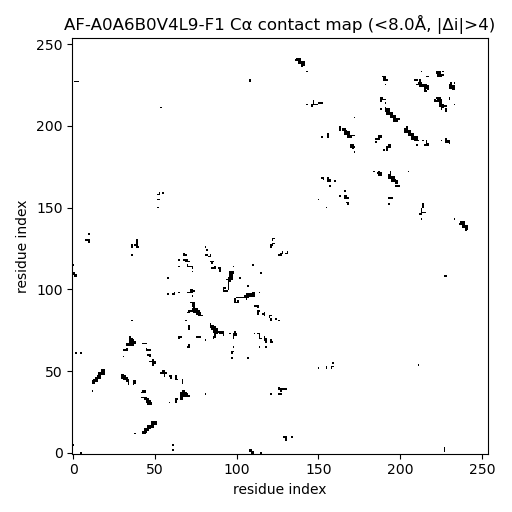 A O 1
ATOM 646 N N . PRO A 1 86 ? 11.768 5.400 -16.438 1.00 97.12 86 PRO A N 1
ATOM 647 C CA . PRO A 1 86 ? 11.071 6.658 -16.731 1.00 97.12 86 PRO A CA 1
ATOM 648 C C . PRO A 1 86 ? 11.119 7.685 -15.587 1.00 97.12 86 PRO A C 1
ATOM 650 O O . PRO A 1 86 ? 10.715 8.833 -15.773 1.00 97.12 86 PRO A O 1
ATOM 653 N N . GLY A 1 87 ? 11.561 7.279 -14.391 1.00 97.62 87 GLY A N 1
ATOM 654 C CA . GLY A 1 87 ? 11.503 8.111 -13.187 1.00 97.62 87 GLY A CA 1
ATOM 655 C C . GLY A 1 87 ? 10.071 8.359 -12.706 1.00 97.62 87 GLY A C 1
ATOM 656 O O . GLY A 1 87 ? 9.121 7.680 -13.116 1.00 97.62 87 GLY A O 1
ATOM 657 N N . ALA A 1 88 ? 9.909 9.331 -11.809 1.00 97.81 88 ALA A N 1
ATOM 658 C CA . ALA A 1 88 ? 8.634 9.617 -11.157 1.00 97.81 88 ALA A CA 1
ATOM 659 C C . ALA A 1 88 ? 8.284 11.108 -11.035 1.00 97.81 88 ALA A C 1
ATOM 661 O O . ALA A 1 88 ? 7.332 11.440 -10.332 1.00 97.81 88 ALA A O 1
ATOM 662 N N . LEU A 1 89 ? 8.968 12.002 -11.759 1.00 97.69 89 LEU A N 1
ATOM 663 C CA . LEU A 1 89 ? 8.705 13.453 -11.735 1.00 97.69 89 LEU A CA 1
ATOM 664 C C . LEU A 1 89 ? 7.238 13.826 -12.029 1.00 97.69 89 LEU A C 1
ATOM 666 O O . LEU A 1 89 ? 6.746 14.846 -11.557 1.00 97.69 89 LEU A O 1
ATOM 670 N N . GLY A 1 90 ? 6.524 13.000 -12.803 1.00 96.75 90 GLY A N 1
ATOM 671 C CA . GLY A 1 90 ? 5.105 13.199 -13.120 1.00 96.75 90 GLY A CA 1
ATOM 672 C C . GLY A 1 90 ? 4.126 12.817 -12.001 1.00 96.75 90 GLY A C 1
ATOM 673 O O . GLY A 1 90 ? 2.924 13.025 -12.166 1.00 96.75 90 GLY A O 1
ATOM 674 N N . CYS A 1 91 ? 4.604 12.245 -10.894 1.00 96.06 91 CYS A N 1
ATOM 675 C CA . CYS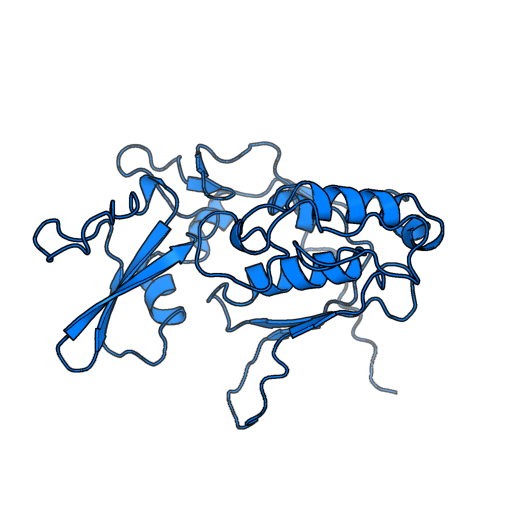 A 1 91 ? 3.801 11.838 -9.743 1.00 96.06 91 CYS A CA 1
ATOM 676 C C . CYS A 1 91 ? 4.356 12.510 -8.480 1.00 96.06 91 CYS A C 1
ATOM 678 O O . CYS A 1 91 ? 5.384 12.071 -7.983 1.00 96.06 91 CYS A O 1
ATOM 680 N N . PRO A 1 92 ? 3.722 13.569 -7.952 1.00 93.50 92 PRO A N 1
ATOM 681 C CA . PRO A 1 92 ? 4.237 14.292 -6.788 1.00 93.50 92 PRO A CA 1
ATOM 682 C C . PRO A 1 92 ? 4.273 13.447 -5.502 1.00 93.50 92 PRO A C 1
ATOM 684 O O . PRO A 1 92 ? 3.309 12.742 -5.202 1.00 93.50 92 PRO A O 1
ATOM 687 N N . GLU A 1 93 ? 5.305 13.614 -4.661 1.00 90.19 93 GLU A N 1
ATOM 688 C CA . GLU A 1 93 ? 5.369 12.973 -3.328 1.00 90.19 93 GLU A CA 1
ATOM 689 C C . GLU A 1 93 ? 4.133 13.270 -2.465 1.00 90.19 93 GLU A C 1
ATOM 691 O O . GLU A 1 93 ? 3.665 12.409 -1.714 1.00 90.19 93 GLU A O 1
ATOM 696 N N . GLY A 1 94 ? 3.584 14.483 -2.589 1.00 89.12 94 GLY A N 1
ATOM 697 C CA . GLY A 1 94 ? 2.420 14.949 -1.832 1.00 89.12 94 GLY A CA 1
ATOM 698 C C . GLY A 1 94 ? 1.116 14.201 -2.128 1.00 89.12 94 GLY A C 1
ATOM 699 O O . GLY A 1 94 ? 0.154 14.356 -1.375 1.00 89.12 94 GLY A O 1
ATOM 700 N N . ASP A 1 95 ? 1.072 13.366 -3.171 1.00 90.00 95 ASP A N 1
ATOM 701 C CA . ASP A 1 95 ? -0.073 12.486 -3.428 1.00 90.00 95 ASP A CA 1
ATOM 702 C C . ASP A 1 95 ? -0.091 11.258 -2.501 1.00 90.00 95 ASP A C 1
ATOM 704 O O . ASP A 1 95 ? -1.131 10.604 -2.353 1.00 90.00 95 ASP A O 1
ATOM 708 N N . GLU A 1 96 ? 1.042 10.964 -1.853 1.00 89.56 96 GLU A N 1
ATOM 709 C CA . GLU A 1 96 ? 1.202 9.969 -0.789 1.00 89.56 96 GLU A CA 1
ATOM 710 C C . GLU A 1 96 ? 0.764 8.540 -1.172 1.00 89.56 96 GLU A C 1
ATOM 712 O O . GLU A 1 96 ? 0.123 7.816 -0.394 1.00 89.56 96 GLU A O 1
ATOM 717 N N . TYR A 1 97 ? 1.101 8.129 -2.397 1.00 91.50 97 TYR A N 1
ATOM 718 C CA . TYR A 1 97 ? 1.040 6.731 -2.831 1.00 91.50 97 TYR A CA 1
ATOM 719 C C . TYR A 1 97 ? 2.103 5.880 -2.115 1.00 91.50 97 TYR A C 1
ATOM 721 O O . TYR A 1 97 ? 2.906 6.381 -1.329 1.00 91.50 97 TYR A O 1
ATOM 729 N N . ILE A 1 98 ? 2.095 4.563 -2.361 1.00 90.81 98 ILE A N 1
ATOM 730 C CA . ILE A 1 98 ? 2.996 3.612 -1.685 1.00 90.81 98 ILE A CA 1
ATOM 731 C C . ILE A 1 98 ? 4.468 4.035 -1.745 1.00 90.81 98 ILE A C 1
ATOM 733 O O . ILE A 1 98 ? 5.147 3.879 -0.737 1.00 90.81 98 ILE A O 1
ATOM 737 N N . MET A 1 99 ? 4.939 4.593 -2.865 1.00 93.81 99 MET A N 1
ATOM 738 C CA . MET A 1 99 ? 6.343 4.983 -3.056 1.00 93.81 99 MET A CA 1
ATOM 739 C C . MET A 1 99 ? 6.661 6.417 -2.619 1.00 93.81 99 MET A C 1
ATOM 741 O O . MET A 1 99 ? 7.762 6.885 -2.865 1.00 93.81 99 MET A O 1
ATOM 745 N N . SER A 1 100 ? 5.752 7.127 -1.951 1.00 91.50 100 SER A N 1
ATOM 746 C CA . SER A 1 100 ? 6.082 8.439 -1.387 1.00 91.50 100 SER A CA 1
ATOM 747 C C . SER A 1 100 ? 6.952 8.310 -0.132 1.00 91.50 100 SER A C 1
ATOM 749 O O . SER A 1 100 ? 6.661 7.500 0.759 1.00 91.50 100 SER A O 1
ATOM 751 N N . SER A 1 101 ? 7.978 9.159 -0.017 1.00 81.62 101 SER A N 1
ATOM 752 C CA . SER A 1 101 ? 8.773 9.331 1.209 1.00 81.62 101 SER A CA 1
ATOM 753 C C . SER A 1 101 ? 7.949 9.935 2.355 1.00 81.62 101 SER A C 1
ATOM 755 O O . SER A 1 101 ? 8.279 9.773 3.536 1.00 81.62 101 SER A O 1
ATOM 757 N N . ILE A 1 102 ? 6.853 10.623 2.014 1.00 75.81 102 ILE A N 1
ATOM 758 C CA . ILE A 1 102 ? 5.916 11.266 2.933 1.00 75.81 102 ILE A CA 1
ATOM 759 C C . ILE A 1 102 ? 4.694 10.361 3.097 1.00 75.81 102 ILE A C 1
ATOM 761 O O . ILE A 1 102 ? 4.067 9.933 2.134 1.00 75.81 102 ILE A O 1
ATOM 765 N N . SER A 1 103 ? 4.329 10.047 4.342 1.00 66.25 103 SER A N 1
ATOM 766 C CA . SER A 1 103 ? 3.267 9.065 4.574 1.00 66.25 103 SER A CA 1
ATOM 767 C C . SER A 1 103 ? 2.357 9.406 5.753 1.00 66.25 103 SER A C 1
ATOM 769 O O . SER A 1 103 ? 2.434 8.820 6.840 1.00 66.25 103 SER A O 1
ATOM 771 N N . THR A 1 104 ? 1.459 10.357 5.512 1.00 66.31 104 THR A N 1
ATOM 772 C CA . THR A 1 104 ? 0.476 10.925 6.445 1.00 66.31 104 THR A CA 1
ATOM 773 C C . THR A 1 104 ? -1.007 10.688 6.057 1.00 66.31 104 THR A C 1
ATOM 775 O O . THR A 1 104 ? -1.885 10.947 6.887 1.00 66.31 104 THR A O 1
ATOM 778 N N . SER A 1 105 ? -1.304 10.155 4.856 1.00 62.72 105 SER A N 1
ATOM 779 C CA . SER A 1 105 ? -2.585 10.324 4.127 1.00 62.72 105 SER A CA 1
ATOM 780 C C . SER A 1 105 ? -3.132 9.061 3.400 1.00 62.72 105 SER A C 1
ATOM 782 O O . SER A 1 105 ? -2.780 7.927 3.723 1.00 62.72 105 SER A O 1
ATOM 784 N N . TYR A 1 106 ? -4.085 9.267 2.470 1.00 64.50 106 TYR A N 1
ATOM 785 C CA . TYR A 1 106 ? -5.125 8.351 1.965 1.00 64.50 106 TYR A CA 1
ATOM 786 C C . TYR A 1 106 ? -4.704 7.321 0.897 1.00 64.50 106 TYR A C 1
ATOM 788 O O . TYR A 1 106 ? -5.348 6.274 0.799 1.00 64.50 106 TYR A O 1
ATOM 796 N N . ASN A 1 107 ? -3.676 7.579 0.080 1.00 77.31 107 ASN A N 1
ATOM 797 C CA . ASN A 1 107 ? -3.365 6.763 -1.112 1.00 77.31 107 ASN A CA 1
ATOM 798 C C . ASN A 1 107 ? -2.410 5.583 -0.862 1.00 77.31 107 ASN A C 1
ATOM 800 O O . ASN A 1 107 ? -2.028 4.878 -1.794 1.00 77.31 107 ASN A O 1
ATOM 804 N N . ARG A 1 108 ? -2.131 5.279 0.407 1.00 79.00 108 ARG A N 1
ATOM 805 C CA . ARG A 1 108 ? -1.181 4.257 0.882 1.00 79.00 108 ARG A CA 1
ATOM 806 C C . ARG A 1 108 ? -1.512 2.792 0.550 1.00 79.00 108 ARG A C 1
ATOM 808 O O . ARG A 1 108 ? -0.825 1.887 1.006 1.00 79.00 108 ARG A O 1
ATOM 815 N N . HIS A 1 109 ? -2.566 2.549 -0.218 1.00 80.38 109 HIS A N 1
ATOM 816 C CA . HIS A 1 109 ? -3.065 1.222 -0.592 1.00 80.38 109 HIS A CA 1
ATOM 817 C C . HIS A 1 109 ? -2.866 0.908 -2.086 1.00 80.38 109 HIS A C 1
ATOM 819 O O . HIS A 1 109 ? -3.298 -0.143 -2.565 1.00 80.38 109 HIS A O 1
ATOM 825 N N . ARG A 1 110 ? -2.242 1.818 -2.846 1.00 86.88 110 ARG A N 1
ATOM 826 C CA . ARG A 1 110 ? -1.946 1.627 -4.270 1.00 86.88 110 ARG A CA 1
ATOM 827 C C . ARG A 1 110 ? -0.659 2.331 -4.682 1.00 86.88 110 ARG A C 1
ATOM 829 O O . ARG A 1 110 ? -0.276 3.348 -4.109 1.00 86.88 110 ARG A O 1
ATOM 836 N N . PHE A 1 111 ? -0.020 1.776 -5.700 1.00 92.94 111 PHE A N 1
ATOM 837 C CA . PHE A 1 111 ? 1.078 2.424 -6.405 1.00 92.94 111 PHE A CA 1
ATOM 838 C C . PHE A 1 111 ? 0.554 3.584 -7.255 1.00 92.94 111 PHE A C 1
ATOM 840 O O . PHE A 1 111 ? -0.582 3.528 -7.745 1.00 92.94 111 PHE A O 1
ATOM 847 N N . SER A 1 112 ? 1.380 4.614 -7.447 1.00 95.19 112 SER A N 1
ATOM 848 C CA . SER A 1 112 ? 1.090 5.678 -8.403 1.00 95.19 112 SER A CA 1
ATOM 849 C C . SER A 1 112 ? 1.144 5.128 -9.836 1.00 95.19 112 SER A C 1
ATOM 851 O O . SER A 1 112 ? 1.572 3.989 -10.088 1.00 95.19 112 SER A O 1
ATOM 853 N N . LYS A 1 113 ? 0.717 5.938 -10.810 1.00 96.81 113 LYS A N 1
ATOM 854 C CA . LYS A 1 113 ? 0.901 5.596 -12.227 1.00 96.81 113 LYS A CA 1
ATOM 855 C C . LYS A 1 113 ? 2.392 5.500 -12.579 1.00 96.81 113 LYS A C 1
ATOM 857 O O . LYS A 1 113 ? 2.753 4.616 -13.349 1.00 96.81 113 LYS A O 1
ATOM 862 N N . CYS A 1 114 ? 3.234 6.356 -11.997 1.00 97.94 114 CYS A N 1
ATOM 863 C CA . CYS A 1 114 ? 4.672 6.370 -12.251 1.00 97.94 114 CYS A CA 1
ATOM 864 C C . CYS A 1 114 ? 5.344 5.120 -11.689 1.00 97.94 114 CYS A C 1
ATOM 866 O O . CYS A 1 114 ? 6.004 4.415 -12.446 1.00 97.94 114 CYS A O 1
ATOM 868 N N . SER A 1 115 ? 5.087 4.764 -10.424 1.00 97.19 115 SER A N 1
ATOM 869 C CA . SER A 1 115 ? 5.645 3.536 -9.841 1.00 97.19 115 SER A CA 1
ATOM 870 C C . SER A 1 115 ? 5.182 2.295 -10.607 1.00 97.19 115 SER A C 1
ATOM 872 O O . SER A 1 115 ? 5.966 1.398 -10.887 1.00 97.19 115 SER A O 1
ATOM 874 N N . SER A 1 116 ? 3.903 2.251 -11.007 1.00 96.75 116 SER A N 1
ATOM 875 C CA . SER A 1 116 ? 3.373 1.130 -11.798 1.00 96.75 116 SER A CA 1
ATOM 876 C C . SER A 1 116 ? 4.060 1.000 -13.163 1.00 96.75 116 SER A C 1
ATOM 878 O O . SER A 1 116 ? 4.249 -0.116 -13.639 1.00 96.75 116 SER A O 1
ATOM 880 N N . LEU A 1 117 ? 4.417 2.124 -13.793 1.00 96.69 117 LEU A N 1
ATOM 881 C CA . LEU A 1 117 ? 5.133 2.138 -15.066 1.00 96.69 117 LEU A CA 1
ATOM 882 C C . LEU A 1 117 ? 6.591 1.700 -14.897 1.00 96.69 117 LEU A C 1
ATOM 884 O O . LEU A 1 117 ? 7.057 0.893 -15.689 1.00 96.69 117 LEU A O 1
ATOM 888 N N . GLN A 1 118 ? 7.285 2.177 -13.864 1.00 97.44 118 GLN A N 1
ATOM 889 C CA . GLN A 1 118 ? 8.666 1.773 -13.569 1.00 97.44 118 GLN A CA 1
ATOM 890 C C . GLN A 1 118 ? 8.766 0.266 -13.304 1.00 97.44 118 GLN A C 1
ATOM 892 O O . GLN A 1 118 ? 9.583 -0.410 -13.921 1.00 97.44 118 GLN A O 1
ATOM 897 N N . ILE A 1 119 ? 7.857 -0.279 -12.486 1.00 94.19 119 ILE A N 1
ATOM 898 C CA . ILE A 1 119 ? 7.771 -1.726 -12.226 1.00 94.19 119 ILE A CA 1
ATOM 899 C C . ILE A 1 119 ? 7.535 -2.505 -13.524 1.00 94.19 119 ILE A C 1
ATOM 901 O O . ILE A 1 119 ? 8.116 -3.572 -13.718 1.00 94.19 119 ILE A O 1
ATOM 905 N N . LEU A 1 120 ? 6.679 -1.990 -14.414 1.00 92.12 120 LEU A N 1
ATOM 906 C CA . LEU A 1 120 ? 6.435 -2.614 -15.712 1.00 92.12 120 LEU A CA 1
ATOM 907 C C . LEU A 1 120 ? 7.700 -2.607 -16.576 1.00 92.12 120 LEU A C 1
ATOM 909 O O . LEU A 1 120 ? 8.077 -3.668 -17.058 1.00 92.12 120 LEU A O 1
ATOM 913 N N . VAL A 1 121 ? 8.349 -1.448 -16.728 1.00 92.75 121 VAL A N 1
ATOM 914 C CA . VAL A 1 121 ? 9.592 -1.287 -17.501 1.00 92.75 121 VAL A CA 1
ATOM 915 C C . VAL A 1 121 ? 10.655 -2.258 -17.001 1.00 92.75 121 VAL A C 1
ATOM 917 O O . VAL A 1 121 ? 11.150 -3.068 -17.783 1.00 92.75 121 VAL A O 1
ATOM 920 N N . PHE A 1 122 ? 10.916 -2.261 -15.691 1.00 92.12 122 PHE A N 1
ATOM 921 C CA . PHE A 1 122 ? 11.862 -3.179 -15.066 1.00 92.12 122 PHE A CA 1
ATOM 922 C C . PHE A 1 122 ? 11.510 -4.641 -15.362 1.00 92.12 122 PHE A C 1
ATOM 924 O O . PHE A 1 122 ? 12.354 -5.388 -15.848 1.00 92.12 122 PHE A O 1
ATOM 931 N N . ALA A 1 123 ? 10.255 -5.050 -15.145 1.00 88.88 123 ALA A N 1
ATOM 932 C CA . ALA A 1 123 ? 9.818 -6.428 -15.370 1.00 88.88 123 ALA A CA 1
ATOM 933 C C . ALA A 1 123 ? 9.897 -6.874 -16.841 1.00 88.88 123 ALA A C 1
ATOM 935 O O . ALA A 1 123 ? 10.007 -8.072 -17.097 1.00 88.88 123 ALA A O 1
ATOM 936 N N . THR A 1 124 ? 9.815 -5.943 -17.795 1.00 88.19 124 THR A N 1
ATOM 937 C CA . THR A 1 124 ? 9.922 -6.226 -19.237 1.00 88.19 124 THR A CA 1
ATOM 938 C C . THR A 1 124 ? 11.342 -6.118 -19.789 1.00 88.19 124 THR A C 1
ATOM 940 O O . THR A 1 124 ? 11.580 -6.530 -20.922 1.00 88.19 124 THR A O 1
ATOM 943 N N . ASN A 1 125 ? 12.280 -5.589 -19.005 1.00 88.19 125 ASN A N 1
ATOM 944 C CA . ASN A 1 125 ? 13.687 -5.498 -19.365 1.00 88.19 125 ASN A CA 1
ATOM 945 C C . ASN A 1 125 ? 14.446 -6.807 -19.103 1.00 88.19 125 ASN A C 1
ATOM 947 O O . ASN A 1 125 ? 13.957 -7.718 -18.428 1.00 88.19 125 ASN A O 1
ATOM 951 N N . GLU A 1 126 ? 15.670 -6.900 -19.629 1.00 87.25 126 GLU A N 1
ATOM 952 C CA . GLU A 1 126 ? 16.548 -8.061 -19.421 1.00 87.25 126 GLU A CA 1
ATOM 953 C C . GLU A 1 126 ? 16.839 -8.278 -17.930 1.00 87.25 126 GLU A C 1
ATOM 955 O O . GLU A 1 126 ? 16.766 -9.403 -17.432 1.00 87.25 126 GLU A O 1
ATOM 960 N N . GLU A 1 127 ? 17.038 -7.184 -17.196 1.00 85.62 127 GLU A N 1
ATOM 961 C CA . GLU A 1 127 ? 17.261 -7.135 -15.753 1.00 85.62 127 GLU A CA 1
ATOM 962 C C . GLU A 1 127 ? 16.083 -7.695 -14.945 1.00 85.62 127 GLU A C 1
ATOM 964 O O . GLU A 1 127 ? 16.288 -8.152 -13.826 1.00 85.62 127 GLU A O 1
ATOM 969 N N . GLY A 1 128 ? 14.859 -7.694 -15.488 1.00 84.69 128 GLY A N 1
ATOM 970 C CA . GLY A 1 128 ? 13.653 -8.206 -14.830 1.00 84.69 128 GLY A CA 1
ATOM 971 C C . GLY A 1 128 ? 13.128 -9.529 -15.389 1.00 84.69 128 GLY A C 1
ATOM 972 O O . GLY A 1 128 ? 12.127 -10.044 -14.885 1.00 84.69 128 GLY A O 1
ATOM 973 N N . CYS A 1 129 ? 13.788 -10.129 -16.388 1.00 84.25 129 CYS A N 1
ATOM 974 C CA . CYS A 1 129 ? 13.274 -11.297 -17.119 1.00 84.25 129 CYS A CA 1
ATOM 975 C C . CYS A 1 129 ? 12.912 -12.497 -16.226 1.00 84.25 129 CYS A C 1
ATOM 977 O O . CYS A 1 129 ? 12.018 -13.278 -16.563 1.00 84.25 129 CYS A O 1
ATOM 979 N N . CYS A 1 130 ? 13.532 -12.636 -15.046 1.00 81.50 130 CYS A N 1
ATOM 980 C CA . CYS A 1 130 ? 13.193 -13.708 -14.108 1.00 81.50 130 CYS A CA 1
ATOM 981 C C . CYS A 1 130 ? 11.737 -13.648 -13.597 1.00 81.50 130 CYS A C 1
ATOM 983 O O . CYS A 1 130 ? 11.224 -14.670 -13.123 1.00 81.50 130 CYS A O 1
ATOM 985 N N . LEU A 1 131 ? 11.082 -12.480 -13.692 1.00 80.12 131 LEU A N 1
ATOM 986 C CA . LEU A 1 131 ? 9.707 -12.214 -13.252 1.00 80.12 131 LEU A CA 1
ATOM 987 C C . LEU A 1 131 ? 8.642 -12.621 -14.280 1.00 80.12 131 LEU A C 1
ATOM 989 O O . LEU A 1 131 ? 7.483 -12.799 -13.906 1.00 80.12 131 LEU A O 1
ATOM 993 N N . ILE A 1 132 ? 9.020 -12.783 -15.552 1.00 73.50 132 ILE A N 1
ATOM 994 C CA . ILE A 1 132 ? 8.092 -13.078 -16.657 1.00 73.50 132 ILE A CA 1
ATOM 995 C C . ILE A 1 132 ? 7.637 -14.545 -16.617 1.00 73.50 132 ILE A C 1
ATOM 997 O O . ILE A 1 132 ? 6.508 -14.876 -16.989 1.00 73.50 132 ILE A O 1
ATOM 1001 N N . GLU A 1 133 ? 8.478 -15.443 -16.101 1.00 65.38 133 GLU A N 1
ATOM 1002 C CA . GLU A 1 133 ? 8.112 -16.848 -15.969 1.00 65.38 133 GLU A CA 1
ATOM 1003 C C . GLU A 1 133 ? 7.045 -17.058 -14.886 1.00 65.38 133 GLU A C 1
ATOM 1005 O O . GLU A 1 133 ? 7.284 -16.899 -13.682 1.00 65.38 133 GLU A O 1
ATOM 1010 N N . ARG A 1 134 ? 5.860 -17.512 -15.311 1.00 57.03 134 ARG A N 1
ATOM 1011 C CA . ARG A 1 134 ? 4.823 -18.007 -14.404 1.00 57.03 134 ARG A CA 1
ATOM 1012 C C . ARG A 1 134 ? 5.316 -19.273 -13.713 1.00 57.03 134 ARG A C 1
ATOM 1014 O O . ARG A 1 134 ? 5.190 -20.374 -14.239 1.00 57.03 134 ARG A O 1
ATOM 1021 N N . ALA A 1 135 ? 5.812 -19.133 -12.489 1.00 59.31 135 ALA A N 1
ATOM 1022 C CA . ALA A 1 135 ? 5.895 -20.275 -11.594 1.00 59.31 135 ALA A CA 1
ATOM 1023 C C . ALA A 1 135 ? 4.473 -20.834 -11.401 1.00 59.31 135 ALA A C 1
ATOM 1025 O O . ALA A 1 135 ? 3.584 -20.099 -10.961 1.00 59.31 135 ALA A O 1
ATOM 1026 N N . GLN A 1 136 ? 4.244 -22.114 -11.712 1.00 57.72 136 GLN A N 1
ATOM 1027 C CA . GLN A 1 136 ? 3.031 -22.798 -11.265 1.00 57.72 136 GLN A CA 1
ATOM 1028 C C . GLN A 1 136 ? 3.065 -22.836 -9.737 1.00 57.72 136 GLN A C 1
ATOM 1030 O O . GLN A 1 136 ? 3.816 -23.600 -9.130 1.00 57.72 136 GLN A O 1
ATOM 1035 N N . ARG A 1 137 ? 2.299 -21.953 -9.099 1.00 64.38 137 ARG A N 1
ATOM 1036 C CA . ARG A 1 137 ? 2.160 -21.927 -7.646 1.00 64.38 137 ARG A CA 1
ATOM 1037 C C . ARG A 1 137 ? 0.835 -22.578 -7.296 1.00 64.38 137 ARG A C 1
ATOM 1039 O O . ARG A 1 137 ? -0.204 -22.169 -7.803 1.00 64.38 137 ARG A O 1
ATOM 1046 N N . HIS A 1 138 ? 0.874 -23.579 -6.422 1.00 66.88 138 HIS A N 1
ATOM 1047 C CA . HIS A 1 138 ? -0.341 -24.128 -5.836 1.00 66.88 138 HIS A CA 1
ATOM 1048 C C . HIS A 1 138 ? -0.961 -23.066 -4.926 1.00 66.88 138 HIS A C 1
ATOM 1050 O O . HIS A 1 138 ? -0.416 -22.749 -3.862 1.00 66.88 138 HIS A O 1
ATOM 1056 N N . THR A 1 139 ? -2.076 -22.498 -5.368 1.00 73.25 139 THR A N 1
ATOM 1057 C CA . THR A 1 139 ? -2.886 -21.588 -4.570 1.00 73.25 139 THR A CA 1
ATOM 1058 C C . THR A 1 139 ? -4.193 -22.270 -4.183 1.00 73.25 139 THR A C 1
ATOM 1060 O O . THR A 1 139 ? -4.680 -23.164 -4.872 1.00 73.25 139 THR A O 1
ATOM 1063 N N . GLU A 1 140 ? -4.737 -21.878 -3.041 1.00 78.19 140 GLU A N 1
ATOM 1064 C CA . GLU A 1 140 ? -6.044 -22.305 -2.550 1.00 78.19 140 GLU A CA 1
ATOM 1065 C C . GLU A 1 140 ? -6.917 -21.070 -2.338 1.00 78.19 140 GLU A C 1
ATOM 1067 O O . GLU A 1 140 ? -6.375 -20.009 -2.007 1.00 78.19 140 GLU A O 1
ATOM 1072 N N . PRO A 1 141 ? -8.247 -21.170 -2.499 1.00 79.12 141 PRO A N 1
ATOM 1073 C CA . PRO A 1 141 ? -9.151 -20.085 -2.150 1.00 79.12 141 PRO A CA 1
ATOM 1074 C C . PRO A 1 141 ? -8.894 -19.572 -0.730 1.00 79.12 141 PRO A C 1
ATOM 1076 O O . PRO A 1 141 ? -8.678 -20.346 0.208 1.00 79.12 141 PRO A O 1
ATOM 1079 N N . VAL A 1 142 ? -8.902 -18.251 -0.564 1.00 74.75 142 VAL A N 1
ATOM 1080 C CA . VAL A 1 142 ? -8.810 -17.630 0.754 1.00 74.75 142 VAL A CA 1
ATOM 1081 C C . VAL A 1 142 ? -10.097 -17.922 1.506 1.00 74.75 142 VAL A C 1
ATOM 1083 O O . VAL A 1 142 ? -11.168 -17.431 1.162 1.00 74.75 142 VAL A O 1
ATOM 1086 N N . ASP A 1 143 ? -9.978 -18.691 2.581 1.00 75.25 143 ASP A N 1
ATOM 1087 C CA . ASP A 1 143 ? -11.058 -18.834 3.546 1.00 75.25 143 ASP A CA 1
ATOM 1088 C C . ASP A 1 143 ? -11.245 -17.508 4.302 1.00 75.25 143 ASP A C 1
ATOM 1090 O O . ASP A 1 143 ? -10.498 -17.183 5.234 1.00 75.25 143 ASP A O 1
ATOM 1094 N N . MET A 1 144 ? -12.252 -16.737 3.889 1.00 68.88 144 MET A N 1
ATOM 1095 C CA . MET A 1 144 ? -12.586 -15.438 4.478 1.00 68.88 144 MET A CA 1
ATOM 1096 C C . MET A 1 144 ? -12.939 -15.528 5.965 1.00 68.88 144 MET A C 1
ATOM 1098 O O . MET A 1 144 ? -12.644 -14.589 6.707 1.00 68.88 144 MET A O 1
ATOM 1102 N N . SER A 1 145 ? -13.424 -16.679 6.450 1.00 67.50 145 SER A N 1
ATOM 1103 C CA . SER A 1 145 ? -13.666 -16.890 7.883 1.00 67.50 145 SER A CA 1
ATOM 1104 C C . SER A 1 145 ? -12.372 -16.841 8.706 1.00 67.50 145 SER A C 1
ATOM 1106 O O . SER A 1 145 ? -12.388 -16.524 9.900 1.00 67.50 145 SER A O 1
ATOM 1108 N N . ARG A 1 146 ? -11.220 -17.109 8.073 1.00 65.12 146 ARG A N 1
ATOM 1109 C CA . ARG A 1 146 ? -9.901 -16.925 8.687 1.00 65.12 146 ARG A CA 1
ATOM 1110 C C . ARG A 1 146 ? -9.485 -15.469 8.682 1.00 65.12 146 ARG A C 1
ATOM 1112 O O . ARG A 1 146 ? -8.822 -15.084 9.635 1.00 65.12 146 ARG A O 1
ATOM 1119 N N . VAL A 1 147 ? -9.843 -14.691 7.655 1.00 63.06 147 VAL A N 1
ATOM 1120 C CA . VAL A 1 147 ? -9.493 -13.264 7.491 1.00 63.06 147 VAL A CA 1
ATOM 1121 C C . VAL A 1 147 ? -10.242 -12.386 8.498 1.00 63.06 147 VAL A C 1
ATOM 1123 O O . VAL A 1 147 ? -9.625 -11.561 9.168 1.00 63.06 147 VAL A O 1
ATOM 1126 N N . GLU A 1 148 ? -11.524 -12.663 8.740 1.00 58.25 148 GLU A N 1
ATOM 1127 C CA . GLU A 1 148 ? -12.337 -11.984 9.766 1.00 58.25 148 GLU A CA 1
ATOM 1128 C C . GLU A 1 148 ? -11.770 -12.123 11.199 1.00 58.25 148 GLU A C 1
ATOM 1130 O O . GLU A 1 148 ? -12.096 -11.338 12.090 1.00 58.25 148 GLU A O 1
ATOM 1135 N N . ARG A 1 149 ? -10.891 -13.110 11.448 1.00 60.81 149 ARG A N 1
ATOM 1136 C CA . ARG A 1 149 ? -10.373 -13.467 12.784 1.00 60.81 149 ARG A CA 1
ATOM 1137 C C . ARG A 1 149 ? -8.954 -12.973 13.095 1.00 60.81 149 ARG A C 1
ATOM 1139 O O . ARG A 1 149 ? -8.420 -13.343 14.142 1.00 60.81 149 ARG A O 1
ATOM 1146 N N . TRP A 1 150 ? -8.311 -12.166 12.244 1.00 70.62 150 TRP A N 1
ATOM 1147 C CA . TRP A 1 150 ? -6.892 -11.811 12.456 1.00 70.62 150 TRP A CA 1
ATOM 1148 C C . TRP A 1 150 ? -6.711 -10.919 13.680 1.00 70.62 150 TRP A C 1
ATOM 1150 O O . TRP A 1 150 ? -5.903 -11.217 14.567 1.00 70.62 150 TRP A O 1
ATOM 1160 N N . ILE A 1 151 ? -7.472 -9.825 13.747 1.00 80.31 151 ILE A N 1
ATOM 1161 C CA . ILE A 1 151 ? -7.412 -8.891 14.864 1.00 80.31 151 ILE A CA 1
ATOM 1162 C C . ILE A 1 151 ? -8.690 -8.055 14.976 1.00 80.31 151 ILE A C 1
ATOM 1164 O O . ILE A 1 151 ? -9.136 -7.437 14.018 1.00 80.31 151 ILE A O 1
ATOM 1168 N N . GLY A 1 152 ? -9.274 -7.999 16.174 1.00 86.44 152 G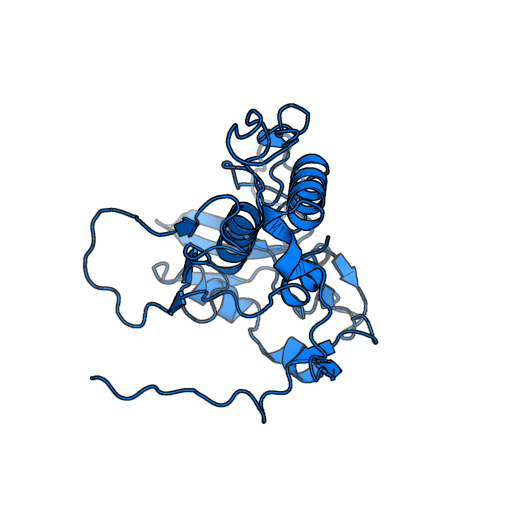LY A N 1
ATOM 1169 C CA . GLY A 1 152 ? -10.397 -7.098 16.440 1.00 86.44 152 GLY A CA 1
ATOM 1170 C C . GLY A 1 152 ? -9.943 -5.631 16.570 1.00 86.44 152 GLY A C 1
ATOM 1171 O O . GLY A 1 152 ? -8.848 -5.394 17.095 1.00 86.44 152 GLY A O 1
ATOM 1172 N N . PRO A 1 153 ? -10.785 -4.637 16.214 1.00 89.19 153 PRO A N 1
ATOM 1173 C CA . PRO A 1 153 ? -10.451 -3.204 16.252 1.00 89.19 153 PRO A CA 1
ATOM 1174 C C . PRO A 1 153 ? -9.811 -2.716 17.561 1.00 89.19 153 PRO A C 1
ATOM 1176 O O . PRO A 1 153 ? -8.795 -2.021 17.565 1.00 89.19 153 PRO A O 1
ATOM 1179 N N . GLN A 1 154 ? -10.354 -3.138 18.705 1.00 91.69 154 GLN A N 1
ATOM 1180 C CA . GLN A 1 154 ? -9.829 -2.750 20.016 1.00 91.69 154 GLN A CA 1
ATOM 1181 C C . GLN A 1 154 ? -8.441 -3.346 20.303 1.00 91.69 154 GLN A C 1
ATOM 1183 O O . GLN A 1 154 ? -7.597 -2.686 20.915 1.00 91.69 154 GLN A O 1
ATOM 1188 N N . LYS A 1 155 ? -8.195 -4.594 19.883 1.00 90.62 155 LYS A N 1
ATOM 1189 C CA . LYS A 1 155 ? -6.887 -5.246 20.035 1.00 90.62 155 LYS A CA 1
ATOM 1190 C C . LYS A 1 155 ? -5.862 -4.602 19.105 1.00 90.62 155 LYS A C 1
ATOM 1192 O O . LYS A 1 155 ? -4.742 -4.357 19.541 1.00 90.62 155 LYS A O 1
ATOM 1197 N N . PHE A 1 156 ? -6.269 -4.263 17.882 1.00 89.81 156 PHE A N 1
ATOM 1198 C CA . PHE A 1 156 ? -5.451 -3.518 16.927 1.00 89.81 156 PHE A CA 1
ATOM 1199 C C . PHE A 1 156 ? -4.976 -2.187 17.521 1.00 89.81 156 PHE A C 1
ATOM 1201 O O . PHE A 1 156 ? -3.773 -1.941 17.574 1.00 89.81 156 PHE A O 1
ATOM 1208 N N . CYS A 1 157 ? -5.886 -1.381 18.080 1.00 91.38 157 CYS A N 1
ATOM 1209 C CA . CYS A 1 157 ? -5.517 -0.113 18.711 1.00 91.38 157 CYS A CA 1
ATOM 1210 C C . CYS A 1 157 ? -4.506 -0.278 19.855 1.00 91.38 157 CYS A C 1
ATOM 1212 O O . CYS A 1 157 ? -3.542 0.481 19.930 1.00 91.38 157 CYS A O 1
ATOM 1214 N N . LYS A 1 158 ? -4.672 -1.292 20.714 1.00 91.56 158 LYS A N 1
ATOM 1215 C CA . LYS A 1 158 ? -3.715 -1.575 21.798 1.00 91.56 158 LYS A CA 1
ATOM 1216 C C . LYS A 1 158 ? -2.328 -1.947 21.263 1.00 91.56 158 LYS A C 1
ATOM 1218 O O . LYS A 1 158 ? -1.335 -1.417 21.744 1.00 91.56 158 LYS A O 1
ATOM 1223 N N . LEU A 1 159 ? -2.252 -2.808 20.245 1.00 88.31 159 LEU A N 1
ATOM 1224 C CA . LEU A 1 159 ? -0.973 -3.211 19.644 1.00 88.31 159 LEU A CA 1
ATOM 1225 C C . LEU A 1 159 ? -0.286 -2.077 18.878 1.00 88.31 159 LEU A C 1
ATOM 1227 O O . LEU A 1 159 ? 0.939 -2.022 18.819 1.00 88.31 159 LEU A O 1
ATOM 1231 N N . ARG A 1 160 ? -1.057 -1.159 18.289 1.00 87.00 160 ARG A N 1
ATOM 1232 C CA . ARG A 1 160 ? -0.510 -0.017 17.548 1.00 87.00 160 ARG A CA 1
ATOM 1233 C C . ARG A 1 160 ? 0.045 1.077 18.465 1.00 87.00 160 ARG A C 1
ATOM 1235 O O . ARG A 1 160 ? 0.900 1.854 18.028 1.00 87.00 160 ARG A O 1
ATOM 1242 N N . HIS A 1 161 ? -0.407 1.091 19.719 1.00 89.38 161 HIS A N 1
ATOM 1243 C CA . HIS A 1 161 ? -0.070 2.060 20.759 1.00 89.38 161 HIS A CA 1
ATOM 1244 C C . HIS A 1 161 ? 0.383 1.371 22.065 1.00 89.38 161 HIS A C 1
ATOM 1246 O O . HIS A 1 161 ? -0.222 1.598 23.113 1.00 89.38 161 HIS A O 1
ATOM 1252 N N . PRO A 1 162 ? 1.453 0.553 22.035 1.00 86.44 162 PRO A N 1
ATOM 1253 C CA . PRO A 1 162 ? 1.850 -0.278 23.177 1.00 86.44 162 PRO A CA 1
ATOM 1254 C C . PRO A 1 162 ? 2.293 0.541 24.400 1.00 86.44 162 PRO A C 1
ATOM 1256 O O . PRO A 1 162 ? 2.131 0.094 25.529 1.00 86.44 162 PRO A O 1
ATOM 1259 N N . ASN A 1 163 ? 2.792 1.761 24.181 1.00 88.31 163 ASN A N 1
ATOM 1260 C CA . ASN A 1 163 ? 3.305 2.644 25.235 1.00 88.31 163 ASN A CA 1
ATOM 1261 C C . ASN A 1 163 ? 2.230 3.576 25.826 1.00 88.31 163 ASN A C 1
ATOM 1263 O O . ASN A 1 163 ? 2.557 4.497 26.570 1.00 88.31 163 ASN A O 1
ATOM 1267 N N . ILE A 1 164 ? 0.955 3.392 25.468 1.00 88.25 164 ILE A N 1
ATOM 1268 C CA . ILE A 1 164 ? -0.154 4.214 25.963 1.00 88.25 164 ILE A CA 1
ATOM 1269 C C . ILE A 1 164 ? -1.080 3.327 26.799 1.00 88.25 164 ILE A C 1
ATOM 1271 O O . ILE A 1 164 ? -1.713 2.410 26.282 1.00 88.25 164 ILE A O 1
ATOM 1275 N N . GLY A 1 165 ? -1.199 3.622 28.097 1.00 82.75 165 GLY A N 1
ATOM 1276 C CA . GLY A 1 165 ? -1.951 2.775 29.033 1.00 82.75 165 GLY A CA 1
ATOM 1277 C C . GLY A 1 165 ? -3.466 2.731 28.788 1.00 82.75 165 GLY A C 1
ATOM 1278 O O . GLY A 1 165 ? -4.102 1.706 29.028 1.00 82.75 165 GLY A O 1
ATOM 1279 N N . LYS A 1 166 ? -4.064 3.822 28.289 1.00 89.31 166 LYS A N 1
ATOM 1280 C CA . LYS A 1 166 ? -5.506 3.915 28.000 1.00 89.31 166 LYS A CA 1
ATOM 1281 C C . LYS A 1 166 ? -5.734 4.215 26.522 1.00 89.31 166 LYS A C 1
ATOM 1283 O O . LYS A 1 166 ? -5.663 5.371 26.110 1.00 89.31 166 LYS A O 1
ATOM 1288 N N . VAL A 1 167 ? -6.016 3.162 25.751 1.00 93.44 167 VAL A N 1
ATOM 1289 C CA . VAL A 1 167 ? -6.338 3.241 24.319 1.00 93.44 167 VAL A CA 1
ATOM 1290 C C . VAL A 1 167 ? -7.641 2.504 24.029 1.00 93.44 167 VAL A C 1
ATOM 1292 O O . VAL A 1 167 ? -7.802 1.334 24.393 1.00 93.44 167 VAL A O 1
ATOM 1295 N N . LYS A 1 168 ? -8.559 3.166 23.328 1.00 94.38 168 LYS A N 1
ATOM 1296 C CA . LYS A 1 168 ? -9.886 2.660 22.981 1.00 94.38 168 LYS A CA 1
ATOM 1297 C C . LYS A 1 168 ? -10.139 2.794 21.482 1.00 94.38 168 LYS A C 1
ATOM 1299 O O . LYS A 1 168 ? -9.835 3.817 20.884 1.00 94.38 168 LYS A O 1
ATOM 1304 N N . TYR A 1 169 ? -10.716 1.765 20.875 1.00 91.69 169 TYR A N 1
ATOM 1305 C CA . TYR A 1 169 ? -11.269 1.887 19.531 1.00 91.69 169 TYR A CA 1
ATOM 1306 C C . TYR A 1 169 ? -12.576 2.688 19.575 1.00 91.69 169 TYR A C 1
ATOM 1308 O O . TYR A 1 169 ? -13.469 2.383 20.370 1.00 91.69 169 TYR A O 1
ATOM 1316 N N . VAL A 1 170 ? -12.696 3.684 18.702 1.00 89.00 170 VAL A N 1
ATOM 1317 C CA . VAL A 1 170 ? -13.923 4.463 18.511 1.00 89.00 170 VAL A CA 1
ATOM 1318 C C . VAL A 1 170 ? -14.384 4.346 17.063 1.00 89.00 170 VAL A C 1
ATOM 1320 O O . VAL A 1 170 ? -13.575 4.303 16.139 1.00 89.00 170 VAL A O 1
ATOM 1323 N N . LYS A 1 171 ? -15.698 4.254 16.857 1.00 81.19 171 LYS A N 1
ATOM 1324 C CA . LYS A 1 171 ? -16.270 4.100 15.512 1.00 81.19 171 LYS A CA 1
ATOM 1325 C C . LYS A 1 171 ? -16.144 5.386 14.701 1.00 81.19 171 LYS A C 1
ATOM 1327 O O . LYS A 1 171 ? -15.809 5.335 13.523 1.00 81.19 171 LYS A O 1
ATOM 1332 N N . GLU A 1 172 ? -16.375 6.518 15.358 1.00 77.44 172 GLU A N 1
ATOM 1333 C CA . GLU A 1 172 ? -16.343 7.870 14.804 1.00 77.44 172 GLU A CA 1
ATOM 1334 C C . GLU A 1 172 ? -15.838 8.832 15.894 1.00 77.44 172 GLU A C 1
ATOM 1336 O O . GLU A 1 172 ? -15.887 8.505 17.084 1.00 77.44 172 GLU A O 1
ATOM 1341 N N . VAL A 1 173 ? -15.324 10.003 15.506 1.00 73.38 173 VAL A N 1
ATOM 1342 C CA . VAL A 1 173 ? -14.911 11.031 16.476 1.00 73.38 173 VAL A CA 1
ATOM 1343 C C . VAL A 1 173 ? -16.131 11.852 16.903 1.00 73.38 173 VAL A C 1
ATOM 1345 O O . VAL A 1 173 ? -16.916 12.236 16.033 1.00 73.38 173 VAL A O 1
ATOM 1348 N N . PRO A 1 174 ? -16.311 12.152 18.205 1.00 69.44 174 PRO A N 1
ATOM 1349 C CA . PRO A 1 174 ? -17.435 12.957 18.672 1.00 69.44 174 PRO A CA 1
ATOM 1350 C C . PRO A 1 174 ? -17.497 14.327 17.983 1.00 69.44 174 PRO A C 1
ATOM 1352 O O . PRO A 1 174 ? -16.497 15.042 17.895 1.00 69.44 174 PRO A O 1
ATOM 1355 N N . GLN A 1 175 ? -18.694 14.725 17.547 1.00 61.03 175 GLN A N 1
ATOM 1356 C CA . GLN A 1 175 ? -18.931 15.980 16.820 1.00 61.03 175 GLN A CA 1
ATOM 1357 C C . GLN A 1 175 ? -18.587 17.240 17.639 1.00 61.03 175 GLN A C 1
ATOM 1359 O O . GLN A 1 175 ? -18.302 18.283 17.057 1.00 61.03 175 GLN A O 1
ATOM 1364 N N . ASN A 1 176 ? -18.541 17.130 18.970 1.00 56.72 176 ASN A N 1
ATOM 1365 C CA . ASN A 1 176 ? -18.401 18.251 19.907 1.00 56.72 176 ASN A CA 1
ATOM 1366 C C . ASN A 1 176 ? -16.947 18.675 20.202 1.00 56.72 176 ASN A C 1
ATOM 1368 O O . ASN A 1 176 ? -16.719 19.548 21.039 1.00 56.72 176 ASN A O 1
ATOM 1372 N N . ILE A 1 177 ? -15.947 18.074 19.555 1.00 60.31 177 ILE A N 1
ATOM 1373 C CA . ILE A 1 177 ? -14.547 18.501 19.691 1.00 60.31 177 ILE A CA 1
ATOM 1374 C C . ILE A 1 177 ? -14.288 19.626 18.686 1.00 60.31 177 ILE A C 1
ATOM 1376 O O . ILE A 1 177 ? -14.593 19.458 17.513 1.00 60.31 177 ILE A O 1
ATOM 1380 N N . ARG A 1 178 ? -13.739 20.777 19.121 1.00 50.31 178 ARG A N 1
ATOM 1381 C CA . ARG A 1 178 ? -13.389 21.896 18.220 1.00 50.31 178 ARG A CA 1
ATOM 1382 C C . ARG A 1 178 ? -12.486 21.385 17.093 1.00 50.31 178 ARG A C 1
ATOM 1384 O O . ARG A 1 178 ? -11.303 21.116 17.294 1.00 50.31 178 ARG A O 1
ATOM 1391 N N . HIS A 1 179 ? -13.072 21.239 15.912 1.00 53.62 179 HIS A N 1
ATOM 1392 C CA . HIS A 1 179 ? -12.398 20.799 14.699 1.00 53.62 179 HIS A CA 1
ATOM 1393 C C . HIS A 1 179 ? -11.483 21.924 14.199 1.00 53.62 179 HIS A C 1
ATOM 1395 O O . HIS A 1 179 ? -11.879 23.090 14.220 1.00 53.62 179 HIS A O 1
ATOM 1401 N N . LYS A 1 180 ? -10.273 21.612 13.711 1.00 48.84 180 LYS A N 1
ATOM 1402 C CA . LYS A 1 180 ? -9.544 22.570 12.861 1.00 48.84 180 LYS A CA 1
ATOM 1403 C C . LYS A 1 180 ? -10.454 22.909 11.675 1.00 48.84 180 LYS A C 1
ATOM 1405 O O . LYS A 1 180 ? -10.927 21.987 11.008 1.00 48.84 180 LYS A O 1
ATOM 1410 N N . LEU A 1 181 ? -10.691 24.196 11.423 1.00 35.91 181 LEU A N 1
ATOM 1411 C CA . LEU A 1 181 ? -11.496 24.685 10.299 1.00 35.91 181 LEU A CA 1
ATOM 1412 C C . LEU A 1 181 ? -11.025 24.006 8.994 1.00 35.91 181 LEU A C 1
ATOM 1414 O O . LEU A 1 181 ? -9.836 24.032 8.691 1.00 35.91 181 LEU A O 1
ATOM 1418 N N . GLY A 1 182 ? -11.929 23.316 8.286 1.00 45.66 182 GLY A N 1
ATOM 1419 C CA . GLY A 1 182 ? -11.613 22.528 7.079 1.00 45.66 182 GLY A CA 1
ATOM 1420 C C . GLY A 1 182 ? -11.360 21.024 7.294 1.00 45.66 182 GLY A C 1
ATOM 1421 O O . GLY A 1 182 ? -11.293 20.269 6.327 1.00 45.66 182 GLY A O 1
ATOM 1422 N N . SER A 1 183 ? -11.283 20.541 8.540 1.00 46.81 183 SER A N 1
ATOM 1423 C CA . SER A 1 183 ? -11.151 19.107 8.848 1.00 46.81 183 SER A CA 1
ATOM 1424 C C . SER A 1 183 ? -12.513 18.404 8.806 1.00 46.81 183 SER A C 1
ATOM 1426 O O . SER A 1 183 ? -13.195 18.299 9.825 1.00 46.81 183 SER A O 1
ATOM 1428 N N . LYS A 1 184 ? -12.926 17.881 7.645 1.00 48.25 184 LYS A N 1
ATOM 1429 C CA . LYS A 1 184 ? -14.011 16.887 7.588 1.00 48.25 184 LYS A CA 1
ATOM 1430 C C . LYS A 1 184 ? -13.455 15.599 8.199 1.00 48.25 184 LYS A C 1
ATOM 1432 O O . LYS A 1 184 ? -12.555 14.991 7.620 1.00 48.25 184 LYS A O 1
ATOM 1437 N N . TYR A 1 185 ? -13.893 15.236 9.408 1.00 53.00 185 TYR A N 1
ATOM 1438 C CA . TYR A 1 185 ? -13.383 14.027 10.056 1.00 53.00 185 TYR A CA 1
ATOM 1439 C C . TYR A 1 185 ? -13.608 12.811 9.149 1.00 53.00 185 TYR A C 1
ATOM 1441 O O . TYR A 1 185 ? -14.641 12.726 8.476 1.00 53.00 185 TYR A O 1
ATOM 1449 N N . PRO A 1 186 ? -12.636 11.889 9.086 1.00 56.53 186 PRO A N 1
ATOM 1450 C CA . PRO A 1 186 ? -12.753 10.746 8.213 1.00 56.53 186 PRO A CA 1
ATOM 1451 C C . PRO A 1 186 ? -13.929 9.854 8.618 1.00 56.53 186 PRO A C 1
ATOM 1453 O O . PRO A 1 186 ? -14.286 9.822 9.796 1.00 56.53 186 PRO A O 1
ATOM 1456 N N . PRO A 1 187 ? -14.495 9.075 7.684 1.00 61.56 187 PRO A N 1
ATOM 1457 C CA . PRO A 1 187 ? -15.803 8.423 7.841 1.00 61.56 187 PRO A CA 1
ATOM 1458 C C . PRO A 1 187 ? -15.817 7.211 8.793 1.00 61.56 187 PRO A C 1
ATOM 1460 O O . PRO A 1 187 ? -16.659 6.322 8.654 1.00 61.56 187 PRO A O 1
ATOM 1463 N N . GLY A 1 188 ? -14.844 7.122 9.703 1.00 79.31 188 GLY A N 1
ATOM 1464 C CA . GLY A 1 188 ? -14.670 5.986 10.590 1.00 79.31 188 GLY A CA 1
ATOM 1465 C C . GLY A 1 188 ? -14.487 4.678 9.825 1.00 79.31 188 GLY A C 1
ATOM 1466 O O . GLY A 1 188 ? -13.922 4.622 8.724 1.00 79.31 188 GLY A O 1
ATOM 1467 N N . ILE A 1 189 ? -15.013 3.603 10.404 1.00 87.12 189 ILE A N 1
ATOM 1468 C CA . ILE A 1 189 ? -14.827 2.258 9.859 1.00 87.12 189 ILE A CA 1
ATOM 1469 C C . ILE A 1 189 ? -15.540 2.031 8.517 1.00 87.12 189 ILE A C 1
ATOM 1471 O O . ILE A 1 189 ? -15.083 1.211 7.726 1.00 87.12 189 ILE A O 1
ATOM 1475 N N . LYS A 1 190 ? -16.572 2.825 8.188 1.00 85.88 190 LYS A N 1
ATOM 1476 C CA . LYS A 1 190 ? -17.280 2.759 6.893 1.00 85.88 190 LYS A CA 1
ATOM 1477 C C . LYS A 1 190 ? -16.372 3.054 5.698 1.00 85.88 190 LYS A C 1
ATOM 1479 O O . LYS A 1 190 ? -16.664 2.631 4.584 1.00 85.88 190 LYS A O 1
ATOM 1484 N N . LYS A 1 191 ? -15.268 3.776 5.914 1.00 85.50 191 LYS A N 1
ATOM 1485 C CA . LYS A 1 191 ? -14.209 3.989 4.911 1.00 85.50 191 LYS A CA 1
ATOM 1486 C C . LYS A 1 191 ? -12.885 3.360 5.315 1.00 85.50 191 LYS A C 1
ATOM 1488 O O . LYS A 1 191 ? -11.814 3.867 4.989 1.00 85.50 191 LYS A O 1
ATOM 1493 N N . CYS A 1 192 ? -12.979 2.242 6.032 1.00 87.88 192 CYS A N 1
ATOM 1494 C CA . CYS A 1 192 ? -11.849 1.400 6.390 1.00 87.88 192 CYS A CA 1
ATOM 1495 C C . CYS A 1 192 ? -10.735 2.170 7.093 1.00 87.88 192 CYS A C 1
ATOM 1497 O O . CYS A 1 192 ? -9.541 2.018 6.815 1.00 87.88 192 CYS A O 1
ATOM 1499 N N . GLN A 1 193 ? -11.153 3.034 8.015 1.00 88.00 193 GLN A N 1
ATOM 1500 C CA . GLN A 1 193 ? -10.271 3.785 8.883 1.00 88.00 193 GLN A CA 1
ATOM 1501 C C . GLN A 1 193 ? -10.594 3.453 10.337 1.00 88.00 193 GLN A C 1
ATOM 1503 O O . GLN A 1 193 ? -11.697 3.696 10.824 1.00 88.00 193 GLN A O 1
ATOM 1508 N N . LEU A 1 194 ? -9.616 2.870 11.024 1.00 88.56 194 LEU A N 1
ATOM 1509 C CA . LEU A 1 194 ? -9.679 2.605 12.452 1.00 88.56 194 LEU A CA 1
ATOM 1510 C C . LEU A 1 194 ? -9.243 3.852 13.215 1.00 88.56 194 LEU A C 1
ATOM 1512 O O . LEU A 1 194 ? -8.181 4.421 12.955 1.00 88.56 194 LEU A O 1
ATOM 1516 N N . LEU A 1 195 ? -10.070 4.263 14.172 1.00 89.75 195 LEU A N 1
ATOM 1517 C CA . LEU A 1 195 ? -9.793 5.384 15.057 1.00 89.75 195 LEU A CA 1
ATOM 1518 C C . LEU A 1 195 ? -9.475 4.850 16.452 1.00 89.75 195 LEU A C 1
ATOM 1520 O O . LEU A 1 195 ? -10.277 4.140 17.061 1.00 89.75 195 LEU A O 1
ATOM 1524 N N . CYS A 1 196 ? -8.293 5.196 16.948 1.00 91.12 196 CYS A N 1
ATOM 1525 C CA . CYS A 1 196 ? -7.833 4.845 18.281 1.00 91.12 196 CYS A CA 1
ATOM 1526 C C . CYS A 1 196 ? -7.796 6.113 19.134 1.00 91.12 196 CYS A C 1
ATOM 1528 O O . CYS A 1 196 ? -6.945 6.980 18.939 1.00 91.12 196 CYS A O 1
ATOM 1530 N N . GLU A 1 197 ? -8.737 6.224 20.061 1.00 92.00 197 GLU A N 1
ATOM 1531 C CA . GLU A 1 197 ? -8.744 7.240 21.104 1.00 92.00 197 GLU A CA 1
ATOM 1532 C C . GLU A 1 197 ? -7.716 6.874 22.175 1.00 92.00 197 GLU A C 1
ATOM 1534 O O . GLU A 1 197 ? -7.661 5.735 22.641 1.00 92.00 197 GLU A O 1
ATOM 1539 N N . ALA A 1 198 ? -6.904 7.842 22.569 1.00 91.38 198 ALA A N 1
ATOM 1540 C CA . ALA A 1 198 ? -5.860 7.693 23.565 1.00 91.38 198 ALA A CA 1
ATOM 1541 C C . ALA A 1 198 ? -5.882 8.880 24.527 1.00 91.38 198 ALA A C 1
ATOM 1543 O O . ALA A 1 198 ? -6.079 10.020 24.109 1.00 91.38 198 ALA A O 1
ATOM 1544 N N . VAL A 1 199 ? -5.624 8.626 25.810 1.00 88.44 199 VAL A N 1
ATOM 1545 C CA . VAL A 1 199 ? -5.461 9.688 26.813 1.00 88.44 199 VAL A CA 1
ATOM 1546 C C . VAL A 1 199 ? -3.980 9.835 27.140 1.00 88.44 199 VAL A C 1
ATOM 1548 O O . VAL A 1 199 ? -3.381 8.931 27.720 1.00 88.44 199 VAL A O 1
ATOM 1551 N N . ILE A 1 200 ? -3.394 10.974 26.769 1.00 86.62 200 ILE A N 1
ATOM 1552 C CA . ILE A 1 200 ? -1.979 11.301 26.991 1.00 86.62 200 ILE A CA 1
ATOM 1553 C C . ILE A 1 200 ? -1.919 12.625 27.751 1.00 86.62 200 ILE A C 1
ATOM 1555 O O . ILE A 1 200 ? -2.457 13.624 27.279 1.00 86.62 200 ILE A O 1
ATOM 1559 N N . ASN A 1 201 ? -1.278 12.648 28.924 1.00 87.88 201 ASN A N 1
ATOM 1560 C CA . ASN A 1 201 ? -1.166 13.844 29.776 1.00 87.88 201 ASN A CA 1
ATOM 1561 C C . ASN 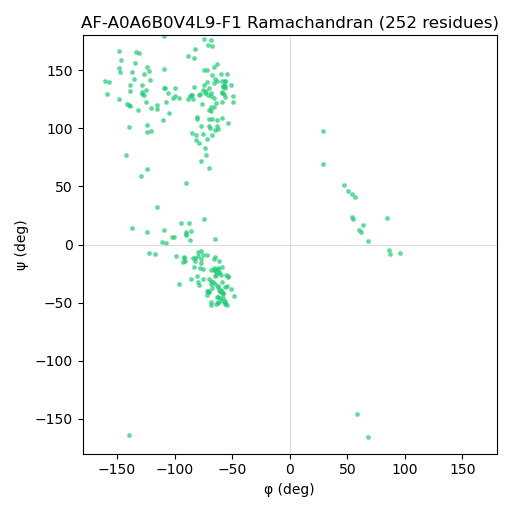A 1 201 ? -2.529 14.518 30.034 1.00 87.88 201 ASN A C 1
ATOM 1563 O O . ASN A 1 201 ? -2.683 15.725 29.856 1.00 87.88 201 ASN A O 1
ATOM 1567 N N . SER A 1 202 ? -3.540 13.706 30.367 1.00 84.19 202 SER A N 1
ATOM 1568 C CA . SER A 1 202 ? -4.934 14.130 30.585 1.00 84.19 202 SER A CA 1
ATOM 1569 C C . SER A 1 202 ? -5.621 14.791 29.377 1.00 84.19 202 SER A C 1
ATOM 1571 O O . SER A 1 202 ? -6.712 15.338 29.518 1.00 84.19 202 SER A O 1
ATOM 1573 N N . LYS A 1 203 ? -5.029 14.714 28.177 1.00 85.81 203 LYS A N 1
ATOM 1574 C CA . LYS A 1 203 ? -5.619 15.182 26.916 1.00 85.81 203 LYS A CA 1
ATOM 1575 C C . LYS A 1 203 ? -6.027 13.997 26.047 1.00 85.81 203 LYS A C 1
ATOM 1577 O O . LYS A 1 203 ? -5.263 13.046 25.878 1.00 85.81 203 LYS A O 1
ATOM 1582 N N . VAL A 1 204 ? -7.227 14.077 25.478 1.00 85.62 204 VAL A N 1
ATOM 1583 C CA . VAL A 1 204 ? -7.732 13.089 24.520 1.00 85.62 204 VAL A CA 1
ATOM 1584 C C . VAL A 1 204 ? -7.107 13.354 23.152 1.00 85.62 204 VAL A C 1
ATOM 1586 O O . VAL A 1 204 ? -7.131 14.480 22.657 1.00 85.62 204 VAL A O 1
ATOM 1589 N N . GLN A 1 205 ? -6.543 12.315 22.546 1.00 86.75 205 GLN A N 1
ATOM 1590 C CA . GLN A 1 205 ? -5.984 12.333 21.199 1.00 86.75 205 GLN A CA 1
ATOM 1591 C C . GLN A 1 205 ? -6.589 11.202 20.370 1.00 86.75 205 GLN A C 1
ATOM 1593 O O . GLN A 1 205 ? -6.863 10.120 20.888 1.00 86.75 205 GLN A O 1
ATOM 1598 N N . TYR A 1 206 ? -6.759 11.444 19.072 1.00 86.19 206 TYR A N 1
ATOM 1599 C CA . TYR A 1 206 ? -7.275 10.456 18.131 1.00 86.19 206 TYR A CA 1
ATOM 1600 C C . TYR A 1 206 ? -6.203 10.106 17.111 1.00 86.19 206 TYR A C 1
ATOM 1602 O O . TYR A 1 206 ? -5.737 10.958 16.354 1.00 86.19 206 TYR A O 1
ATOM 1610 N N . PHE A 1 207 ? -5.843 8.830 17.068 1.00 86.38 207 PHE A N 1
ATOM 1611 C CA . PHE A 1 207 ? -4.941 8.281 16.070 1.00 86.38 207 PHE A CA 1
ATOM 1612 C C . PHE A 1 207 ? -5.739 7.584 14.978 1.00 86.38 207 PHE A C 1
ATOM 1614 O O . PHE A 1 207 ? -6.669 6.826 15.253 1.00 86.38 207 PHE A O 1
ATOM 1621 N N . ARG A 1 208 ? -5.362 7.846 13.729 1.00 85.25 208 ARG A N 1
ATOM 1622 C CA . ARG A 1 208 ? -6.006 7.282 12.546 1.00 85.25 208 ARG A CA 1
ATOM 1623 C C . ARG A 1 208 ? -5.108 6.211 11.954 1.00 85.25 208 ARG A C 1
ATOM 1625 O O . ARG A 1 208 ? -3.937 6.482 11.707 1.00 85.25 208 ARG A O 1
ATOM 1632 N N . HIS A 1 209 ? -5.674 5.043 11.687 1.00 86.38 209 HIS A N 1
ATOM 1633 C CA . HIS A 1 209 ? -4.978 3.933 11.043 1.00 86.38 209 HIS A CA 1
ATOM 1634 C C . HIS A 1 209 ? -5.835 3.317 9.953 1.00 86.38 209 HIS A C 1
ATOM 1636 O O . HIS A 1 209 ? -7.065 3.396 9.975 1.00 86.38 209 HIS A O 1
ATOM 1642 N N . ASP A 1 210 ? -5.177 2.666 9.013 1.00 85.50 210 ASP A N 1
ATOM 1643 C CA . ASP A 1 210 ? -5.852 1.875 8.001 1.00 85.50 210 ASP A CA 1
ATOM 1644 C C . ASP A 1 210 ? -6.398 0.604 8.647 1.00 85.50 210 ASP A C 1
ATOM 1646 O O . ASP A 1 210 ? -5.712 -0.046 9.436 1.00 85.50 210 ASP A O 1
ATOM 1650 N N . ALA A 1 211 ? -7.666 0.296 8.375 1.00 87.50 211 ALA A N 1
ATOM 1651 C CA . ALA A 1 211 ? -8.253 -0.948 8.841 1.00 87.50 211 ALA A CA 1
ATOM 1652 C C . ALA A 1 211 ? -7.594 -2.110 8.082 1.00 87.50 211 ALA A C 1
ATOM 1654 O O . ALA A 1 211 ? -7.576 -2.058 6.850 1.00 87.50 211 ALA A O 1
ATOM 1655 N N . PRO A 1 212 ? -7.077 -3.142 8.774 1.00 86.06 212 PRO A N 1
ATOM 1656 C CA . PRO A 1 212 ? -6.622 -4.355 8.111 1.00 86.06 212 PRO A CA 1
ATOM 1657 C C . PRO A 1 212 ? -7.729 -4.958 7.243 1.00 86.06 212 PRO A C 1
ATOM 1659 O O . PRO A 1 212 ? -8.911 -4.896 7.607 1.00 86.06 212 PRO A O 1
ATOM 1662 N N . ASP A 1 213 ? -7.347 -5.573 6.129 1.00 83.88 213 ASP A N 1
ATOM 1663 C CA . ASP A 1 213 ? -8.304 -6.285 5.289 1.00 83.88 213 ASP A CA 1
ATOM 1664 C C . ASP A 1 213 ? -9.007 -7.400 6.088 1.00 83.88 213 ASP A C 1
ATOM 1666 O O . ASP A 1 213 ? -8.409 -8.054 6.944 1.00 83.88 213 ASP A O 1
ATOM 1670 N N . GLY A 1 214 ? -10.309 -7.570 5.851 1.00 83.62 214 GLY A N 1
ATOM 1671 C CA . GLY A 1 214 ? -11.202 -8.428 6.635 1.00 83.62 214 GLY A CA 1
ATOM 1672 C C . GLY A 1 214 ? -11.814 -7.776 7.874 1.00 83.62 214 GLY A C 1
ATOM 1673 O O . GLY A 1 214 ? -12.667 -8.388 8.510 1.00 83.62 214 GLY A O 1
ATOM 1674 N N . THR A 1 215 ? -11.440 -6.539 8.224 1.00 87.38 215 THR A N 1
ATOM 1675 C CA . THR A 1 215 ? -12.102 -5.826 9.330 1.00 87.38 215 THR A CA 1
ATOM 1676 C C . THR A 1 215 ? -13.568 -5.538 8.971 1.00 87.38 215 THR A C 1
ATOM 1678 O O . THR A 1 215 ? -13.800 -4.905 7.939 1.00 87.38 215 THR A O 1
ATOM 1681 N N . PRO A 1 216 ? -14.559 -5.922 9.800 1.00 88.81 216 PRO A N 1
ATOM 1682 C CA . PRO A 1 216 ? -15.962 -5.591 9.553 1.00 88.81 216 PRO A CA 1
ATOM 1683 C C . PRO A 1 216 ? -16.184 -4.078 9.480 1.00 88.81 216 PRO A C 1
ATOM 1685 O O . PRO A 1 216 ? -15.733 -3.339 10.359 1.00 88.81 216 PRO A O 1
ATOM 1688 N N . CYS A 1 217 ? -16.881 -3.620 8.441 1.00 89.38 217 CYS A N 1
ATOM 1689 C CA . CYS A 1 217 ? -17.043 -2.189 8.153 1.00 89.38 217 CYS A CA 1
ATOM 1690 C C . CYS A 1 217 ? -18.495 -1.709 8.084 1.00 89.38 217 CYS A C 1
ATOM 1692 O O . CYS A 1 217 ? -18.738 -0.501 8.024 1.00 89.38 217 CYS A O 1
ATOM 1694 N N . ASN A 1 218 ? -19.454 -2.634 8.143 1.00 87.88 218 ASN A N 1
ATOM 1695 C CA . ASN A 1 218 ? -20.879 -2.343 8.184 1.00 87.88 218 ASN A CA 1
ATOM 1696 C C . ASN A 1 218 ? -21.515 -3.020 9.408 1.00 87.88 218 ASN A C 1
ATOM 1698 O O . ASN A 1 218 ? -21.256 -4.185 9.698 1.00 87.88 218 ASN A O 1
ATOM 1702 N N . GLU A 1 219 ? -22.326 -2.268 10.150 1.00 83.06 219 GLU A N 1
ATOM 1703 C CA . GLU A 1 219 ? -22.997 -2.762 11.359 1.00 83.06 219 GLU A CA 1
ATOM 1704 C C . GLU A 1 219 ? -24.237 -3.597 11.041 1.00 83.06 219 GLU A C 1
ATOM 1706 O O . GLU A 1 219 ? -24.546 -4.543 11.762 1.00 83.06 219 GLU A O 1
ATOM 1711 N N . ASN A 1 220 ? -24.920 -3.252 9.949 1.00 86.44 220 ASN A N 1
ATOM 1712 C CA . ASN A 1 220 ? -26.158 -3.892 9.517 1.00 86.44 220 ASN A CA 1
ATOM 1713 C C . ASN A 1 220 ? -25.879 -5.135 8.666 1.00 86.44 220 ASN A C 1
ATOM 1715 O O . ASN A 1 220 ? -26.667 -6.075 8.674 1.00 86.44 220 ASN A O 1
ATOM 1719 N N . ASP A 1 221 ? -24.754 -5.147 7.948 1.00 87.31 221 ASP A N 1
ATOM 1720 C CA . ASP A 1 221 ? -24.338 -6.257 7.095 1.00 87.31 221 ASP A CA 1
ATOM 1721 C C . ASP A 1 221 ? -22.938 -6.744 7.486 1.00 87.31 221 ASP A C 1
ATOM 1723 O O . ASP A 1 221 ? -21.920 -6.214 7.041 1.00 87.31 221 ASP A O 1
ATOM 1727 N N . LYS A 1 222 ? -22.891 -7.798 8.308 1.00 82.56 222 LYS A N 1
ATOM 1728 C CA . LYS A 1 222 ? -21.634 -8.411 8.764 1.00 82.56 222 LYS A CA 1
ATOM 1729 C C . LYS A 1 222 ? -20.830 -9.067 7.634 1.00 82.56 222 LYS A C 1
ATOM 1731 O O . LYS A 1 222 ? -19.669 -9.382 7.865 1.00 82.56 222 LYS A O 1
ATOM 1736 N N . SER A 1 223 ? -21.411 -9.259 6.444 1.00 84.75 223 SER A N 1
ATOM 1737 C CA . SER A 1 223 ? -20.688 -9.780 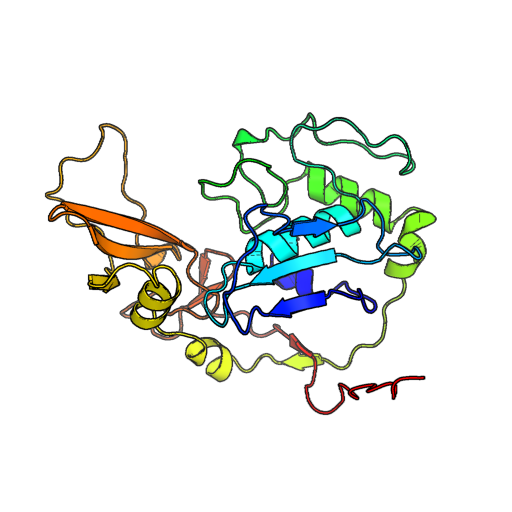5.275 1.00 84.75 223 SER A CA 1
ATOM 1738 C C . SER A 1 223 ? -19.801 -8.731 4.599 1.00 84.75 223 SER A C 1
ATOM 1740 O O . SER A 1 223 ? -18.962 -9.080 3.769 1.00 84.75 223 SER A O 1
ATOM 1742 N N . MET A 1 224 ? -19.962 -7.446 4.940 1.00 89.19 224 MET A N 1
ATOM 1743 C CA . MET A 1 224 ? -19.116 -6.379 4.416 1.00 89.19 224 MET A CA 1
ATOM 1744 C C . MET A 1 224 ? -17.880 -6.169 5.287 1.00 89.19 224 MET A C 1
ATOM 1746 O O . MET A 1 224 ? -17.963 -5.857 6.482 1.00 89.19 224 MET A O 1
ATOM 1750 N N . VAL A 1 225 ? -16.720 -6.241 4.647 1.00 88.25 225 VAL A N 1
ATOM 1751 C CA . VAL A 1 225 ? -15.418 -6.064 5.284 1.00 88.25 225 VAL A CA 1
ATOM 1752 C C . VAL A 1 225 ? -14.561 -5.076 4.503 1.00 88.25 225 VAL A C 1
ATOM 1754 O O . VAL A 1 225 ? -14.837 -4.726 3.355 1.00 88.25 225 VAL A O 1
ATOM 1757 N N . CYS A 1 226 ? -13.498 -4.612 5.141 1.00 87.62 226 CYS A N 1
ATOM 1758 C CA . CYS A 1 226 ? -12.479 -3.820 4.482 1.00 87.62 226 CYS A CA 1
ATOM 1759 C C . CYS A 1 226 ? -11.647 -4.675 3.536 1.00 87.62 226 CYS A C 1
ATOM 1761 O O . CYS A 1 226 ? -11.133 -5.714 3.937 1.00 87.62 226 CYS A O 1
ATOM 1763 N N . VAL A 1 227 ? -11.514 -4.226 2.293 1.00 84.31 227 VAL A N 1
ATOM 1764 C CA . VAL A 1 227 ? -10.605 -4.793 1.295 1.00 84.31 227 VAL A CA 1
ATOM 1765 C C . VAL A 1 227 ? -9.972 -3.634 0.538 1.00 84.31 227 VAL A C 1
ATOM 1767 O O . VAL A 1 227 ? -10.688 -2.847 -0.085 1.00 84.31 227 VAL A O 1
ATOM 1770 N N . ASN A 1 228 ? -8.646 -3.496 0.596 1.00 79.31 228 ASN A N 1
ATOM 1771 C CA . ASN A 1 228 ? -7.894 -2.428 -0.076 1.00 79.31 228 ASN A CA 1
ATOM 1772 C C . ASN A 1 228 ? -8.521 -1.037 0.152 1.00 79.31 228 ASN A C 1
ATOM 1774 O O . ASN A 1 228 ? -8.801 -0.311 -0.802 1.00 79.31 228 ASN A O 1
ATOM 1778 N N . LYS A 1 229 ? -8.791 -0.681 1.416 1.00 84.00 229 LYS A N 1
ATOM 1779 C CA . LYS A 1 229 ? -9.434 0.585 1.834 1.00 84.00 229 LYS A CA 1
ATOM 1780 C C . LYS A 1 229 ? -10.908 0.787 1.465 1.00 84.00 229 LYS A C 1
ATOM 1782 O O . LYS A 1 229 ? -11.474 1.826 1.814 1.00 84.00 229 LYS A O 1
ATOM 1787 N N . VAL A 1 230 ? -11.558 -0.190 0.846 1.00 86.88 230 VAL A N 1
ATOM 1788 C CA . VAL A 1 230 ? -12.972 -0.113 0.462 1.00 86.88 230 VAL A CA 1
ATOM 1789 C C . VAL A 1 230 ? -13.803 -1.051 1.332 1.00 86.88 230 VAL A C 1
ATOM 1791 O O . VAL A 1 230 ? -13.424 -2.195 1.556 1.00 86.88 230 VAL A O 1
ATOM 1794 N N . CYS A 1 231 ? -14.945 -0.567 1.824 1.00 89.81 231 CYS A N 1
ATOM 1795 C CA . CYS A 1 231 ? -15.928 -1.407 2.502 1.00 89.81 231 CYS A CA 1
ATOM 1796 C C . CYS A 1 231 ? -16.764 -2.137 1.447 1.00 89.81 231 CYS A C 1
ATOM 1798 O O . CYS A 1 231 ? -17.558 -1.509 0.745 1.00 89.81 231 CYS A O 1
ATOM 1800 N N . THR A 1 232 ? -16.552 -3.441 1.298 1.00 90.50 232 THR A N 1
ATOM 1801 C CA . THR A 1 232 ? -17.154 -4.249 0.231 1.00 90.50 232 THR A CA 1
ATOM 1802 C C . THR A 1 232 ? -17.408 -5.677 0.704 1.00 90.50 232 THR A C 1
ATOM 1804 O O . THR A 1 232 ? -16.896 -6.110 1.736 1.00 90.50 232 THR A O 1
ATOM 1807 N N . LYS A 1 233 ? -18.191 -6.435 -0.066 1.00 88.62 233 LYS A N 1
ATOM 1808 C CA . LYS A 1 233 ? -18.174 -7.894 0.052 1.00 88.62 233 LYS A CA 1
ATOM 1809 C C . LYS A 1 233 ? -16.801 -8.412 -0.402 1.00 88.62 233 LYS A C 1
ATOM 1811 O O . LYS A 1 233 ? -16.272 -7.883 -1.388 1.00 88.62 233 LYS A O 1
ATOM 1816 N N . PRO A 1 234 ? -16.213 -9.397 0.297 1.00 81.00 234 PRO A N 1
ATOM 1817 C CA . PRO A 1 234 ? -14.944 -9.983 -0.107 1.00 81.00 234 PRO A CA 1
ATOM 1818 C C . PRO A 1 234 ? -15.004 -10.542 -1.536 1.00 81.00 234 PRO A C 1
ATOM 1820 O O . PRO A 1 234 ? -16.010 -11.160 -1.890 1.00 81.00 234 PRO A O 1
ATOM 1823 N N . PRO A 1 235 ? -13.941 -10.383 -2.343 1.00 78.75 235 PRO A N 1
ATOM 1824 C CA . PRO A 1 235 ? -13.817 -11.086 -3.616 1.00 78.75 235 PRO A CA 1
ATOM 1825 C C . PRO A 1 235 ? -13.874 -12.607 -3.418 1.00 78.75 235 PRO A C 1
ATOM 1827 O O . PRO A 1 235 ? -13.230 -13.142 -2.514 1.00 78.75 235 PRO A O 1
ATOM 1830 N N . THR A 1 236 ? -14.630 -13.305 -4.265 1.00 76.88 236 THR A N 1
ATOM 1831 C CA . THR A 1 236 ? -14.804 -14.769 -4.201 1.00 76.88 236 THR A CA 1
ATOM 1832 C C . THR A 1 236 ? -13.668 -15.546 -4.863 1.00 76.88 236 THR A C 1
ATOM 1834 O O . THR A 1 236 ? -13.548 -16.751 -4.676 1.00 76.88 236 THR A O 1
ATOM 1837 N N . ASP A 1 237 ? -12.842 -14.867 -5.651 1.00 76.75 237 ASP A N 1
ATOM 1838 C CA . ASP A 1 237 ? -11.742 -15.406 -6.452 1.00 76.7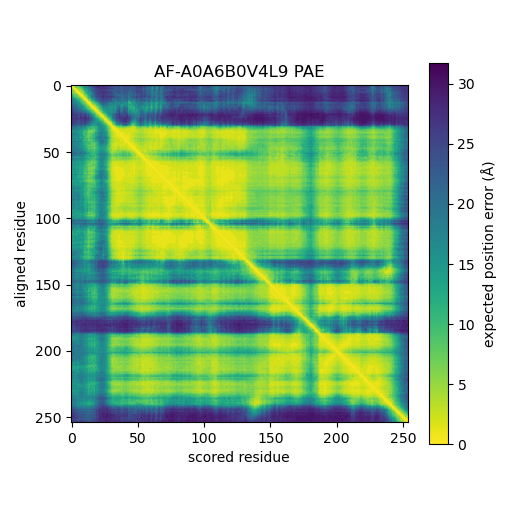5 237 ASP A CA 1
ATOM 1839 C C . ASP A 1 237 ? -10.365 -15.212 -5.794 1.00 76.75 237 ASP A C 1
ATOM 1841 O O . ASP A 1 237 ? -9.327 -15.508 -6.388 1.00 76.75 237 ASP A O 1
ATOM 1845 N N . MET A 1 238 ? -10.330 -14.724 -4.553 1.00 71.50 238 MET A N 1
ATOM 1846 C CA . MET A 1 238 ? -9.080 -14.506 -3.838 1.00 71.50 238 MET A CA 1
ATOM 1847 C C . MET A 1 238 ? -8.419 -15.845 -3.501 1.00 71.50 238 MET A C 1
ATOM 1849 O O . MET A 1 238 ? -9.048 -16.727 -2.920 1.00 71.50 238 MET A O 1
ATOM 1853 N N . THR A 1 239 ? -7.131 -15.990 -3.815 1.00 73.50 239 THR A N 1
ATOM 1854 C CA . THR A 1 239 ? -6.358 -17.201 -3.507 1.00 73.50 239 THR A CA 1
ATOM 1855 C C . THR A 1 239 ? -5.106 -16.882 -2.683 1.00 73.50 239 THR A C 1
ATOM 1857 O O . THR A 1 239 ? -4.577 -15.773 -2.722 1.00 73.50 239 THR A O 1
ATOM 1860 N N . THR A 1 240 ? -4.642 -17.845 -1.885 1.00 69.62 240 THR A N 1
ATOM 1861 C CA . THR A 1 240 ? -3.431 -17.769 -1.051 1.00 69.62 240 THR A CA 1
ATOM 1862 C C . THR A 1 240 ? -2.588 -19.033 -1.200 1.00 69.62 240 THR A C 1
ATOM 1864 O O . THR A 1 240 ? -3.047 -20.037 -1.738 1.00 69.62 240 THR A O 1
ATOM 1867 N N . PHE A 1 241 ? -1.336 -19.007 -0.744 1.00 69.50 241 PHE A N 1
ATOM 1868 C CA . PHE A 1 241 ? -0.449 -20.168 -0.822 1.00 69.50 241 PHE A CA 1
ATOM 1869 C C . PHE A 1 241 ? -0.884 -21.276 0.146 1.00 69.50 241 PHE A C 1
ATOM 1871 O O . PHE A 1 241 ? -1.130 -21.020 1.329 1.00 69.50 241 PHE A O 1
ATOM 1878 N N . ASN A 1 242 ? -0.912 -22.524 -0.334 1.00 65.44 242 ASN A N 1
ATOM 1879 C CA . ASN A 1 242 ? -1.182 -23.680 0.519 1.00 65.44 242 ASN A CA 1
ATOM 1880 C C . ASN A 1 242 ? -0.042 -23.861 1.544 1.00 65.44 242 ASN A C 1
ATOM 1882 O O . ASN A 1 242 ? 1.116 -24.108 1.194 1.00 65.44 242 ASN A O 1
ATOM 1886 N N . LYS A 1 243 ? -0.379 -23.769 2.837 1.00 57.84 243 LYS A N 1
ATOM 1887 C CA . LYS A 1 243 ? 0.579 -23.874 3.953 1.00 57.84 243 LYS A CA 1
ATOM 1888 C C . LYS A 1 243 ? 1.248 -25.251 4.079 1.00 57.84 243 LYS A C 1
ATOM 1890 O O . LYS A 1 243 ? 2.329 -25.325 4.654 1.00 57.84 243 LYS A O 1
ATOM 1895 N N . HIS A 1 244 ? 0.654 -26.319 3.545 1.00 53.22 244 HIS A N 1
ATOM 1896 C CA . HIS A 1 244 ? 1.116 -27.702 3.731 1.00 53.22 244 HIS A CA 1
ATOM 1897 C C . HIS A 1 244 ? 2.363 -28.062 2.909 1.00 53.22 244 HIS A C 1
ATOM 1899 O O . HIS A 1 244 ? 2.937 -29.126 3.122 1.00 53.22 244 HIS A O 1
ATOM 1905 N N . ARG A 1 245 ? 2.810 -27.200 1.985 1.00 48.19 245 ARG A N 1
ATOM 1906 C CA . ARG A 1 245 ? 3.983 -27.462 1.127 1.00 48.19 245 ARG A CA 1
ATOM 1907 C C . ARG A 1 245 ? 5.083 -26.406 1.196 1.00 48.19 245 ARG A C 1
ATOM 1909 O O . ARG A 1 245 ? 6.027 -26.470 0.413 1.00 48.19 245 ARG A O 1
ATOM 1916 N N . VAL A 1 246 ? 5.027 -25.469 2.147 1.00 44.25 246 VAL A N 1
ATOM 1917 C CA . VAL A 1 246 ? 6.202 -24.641 2.459 1.00 44.25 246 VAL A CA 1
ATOM 1918 C C . VAL A 1 246 ? 7.190 -25.526 3.218 1.00 44.25 246 VAL A C 1
ATOM 1920 O O . VAL A 1 246 ? 7.200 -25.559 4.448 1.00 44.25 246 VAL A O 1
ATOM 1923 N N . ILE A 1 247 ? 7.988 -26.300 2.479 1.00 37.56 247 ILE A N 1
ATOM 1924 C CA . ILE A 1 247 ? 9.117 -27.046 3.033 1.00 37.56 247 ILE A CA 1
ATOM 1925 C C . ILE A 1 247 ? 10.026 -25.999 3.673 1.00 37.56 247 ILE A C 1
ATOM 1927 O O . ILE A 1 247 ? 10.644 -25.191 2.978 1.00 37.56 247 ILE A O 1
ATOM 1931 N N . ARG A 1 248 ? 10.085 -25.968 5.009 1.00 38.38 248 ARG A N 1
ATOM 1932 C CA . ARG A 1 248 ? 11.126 -25.219 5.710 1.00 38.38 248 ARG A CA 1
ATOM 1933 C C . ARG A 1 248 ? 12.448 -25.849 5.304 1.00 38.38 248 ARG A C 1
ATOM 1935 O O . ARG A 1 248 ? 12.832 -26.879 5.848 1.00 38.38 248 ARG A O 1
ATOM 1942 N N . VAL A 1 249 ? 13.149 -25.235 4.359 1.00 40.38 249 VAL A N 1
ATOM 1943 C CA . VAL A 1 249 ? 14.551 -25.560 4.105 1.00 40.38 249 VAL A CA 1
ATOM 1944 C C . VAL A 1 249 ? 15.342 -24.967 5.271 1.00 40.38 249 VAL A C 1
ATOM 1946 O O . VAL A 1 249 ? 15.926 -23.892 5.175 1.00 40.38 249 VAL A O 1
ATOM 1949 N N . HIS A 1 250 ? 15.302 -25.629 6.428 1.00 35.66 25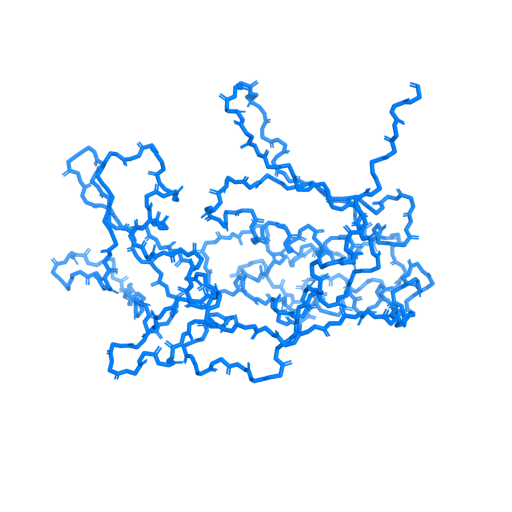0 HIS A N 1
ATOM 1950 C CA . HIS A 1 250 ? 16.345 -25.462 7.429 1.00 35.66 250 HIS A CA 1
ATOM 1951 C C . HIS A 1 250 ? 17.606 -26.061 6.823 1.00 35.66 250 HIS A C 1
ATOM 1953 O O . HIS A 1 250 ? 17.821 -27.268 6.851 1.00 35.66 250 HIS A O 1
ATOM 1959 N N . ARG A 1 251 ? 18.415 -25.201 6.204 1.00 36.34 251 ARG A N 1
ATOM 1960 C CA . ARG A 1 251 ? 19.797 -25.545 5.899 1.00 36.34 251 ARG A CA 1
ATOM 1961 C C . ARG A 1 251 ? 20.510 -25.620 7.255 1.00 36.34 251 ARG A C 1
ATOM 1963 O O . ARG A 1 251 ? 20.489 -24.610 7.962 1.00 36.34 251 ARG A O 1
ATOM 1970 N N . PRO A 1 252 ? 21.062 -26.772 7.664 1.00 30.02 252 PRO A N 1
ATOM 1971 C CA . PRO A 1 252 ? 21.854 -26.823 8.882 1.00 30.02 252 PRO A CA 1
ATOM 1972 C C . PRO A 1 252 ? 23.053 -25.867 8.746 1.00 30.02 252 PRO A C 1
ATOM 1974 O O . PRO A 1 252 ? 23.534 -25.660 7.622 1.00 30.02 252 PRO A O 1
ATOM 1977 N N . PRO A 1 253 ? 23.498 -25.242 9.850 1.00 40.66 253 PRO A N 1
ATOM 1978 C CA . PRO A 1 253 ? 24.702 -24.422 9.841 1.00 40.66 253 PRO A CA 1
ATOM 1979 C C . PRO A 1 253 ? 25.891 -25.265 9.359 1.00 40.66 253 PRO A C 1
ATOM 1981 O O . PRO A 1 253 ? 25.997 -26.439 9.714 1.00 40.66 253 PRO A O 1
ATOM 1984 N N . ARG A 1 254 ? 26.722 -24.672 8.493 1.00 45.91 254 ARG A N 1
ATOM 1985 C CA . ARG A 1 254 ? 28.033 -25.227 8.137 1.00 45.91 254 ARG A CA 1
ATOM 1986 C C . ARG A 1 254 ? 29.015 -24.979 9.267 1.00 45.91 254 ARG A C 1
ATOM 1988 O O . ARG A 1 254 ? 28.907 -23.888 9.869 1.00 45.91 254 ARG A O 1
#

Solvent-accessible surface area (backbone atoms only — not comparable to full-atom values): 14839 Å² total; per-residue (Å²): 115,48,66,78,52,66,75,73,74,65,86,76,63,55,63,48,71,46,66,66,86,70,95,73,91,72,100,67,89,79,58,63,48,46,36,71,46,10,62,60,50,100,49,30,46,36,42,33,50,29,55,83,89,37,68,66,22,54,59,55,42,55,29,33,49,38,18,20,41,35,22,64,41,37,45,31,71,48,58,89,82,54,77,86,44,76,31,12,66,92,32,58,32,90,64,18,26,40,43,23,92,49,87,89,67,88,36,56,54,31,60,43,75,36,42,52,47,22,31,48,47,34,41,74,33,83,70,18,46,72,70,66,62,80,71,90,70,72,62,38,73,56,61,58,79,60,42,57,63,73,65,54,67,51,58,38,36,39,57,68,38,74,90,46,93,51,55,42,55,42,65,61,79,71,85,87,56,92,63,62,89,89,62,76,75,73,73,15,36,56,50,17,28,40,34,26,39,32,58,55,94,92,38,83,45,77,46,81,41,77,40,58,62,34,36,71,27,39,93,90,43,76,71,23,17,15,48,83,57,36,55,35,66,75,74,89,82,45,63,40,74,53,75,93,71,68,74,79,80,75,73,76,85,129

Mean predicted aligned error: 11.29 Å

pLDDT: mean 74.87, std 20.59, range [27.36, 97.94]

Nearest PDB structures (foldseek):
  6yjm-assembly1_A  TM=7.244E-01  e=1.025E-05  Homo sapiens
  4dd8-assembly3_C  TM=7.380E-01  e=3.517E-05  Homo sapiens
  1ib8-assembly1_A  TM=3.299E-01  e=2.973E+00  Streptococcus pneumoniae
  1n90-assembly1_B  TM=5.070E-01  e=6.231E+00  Pseudomonas aeruginosa
  3n2q-assembly1_A-2  TM=2.624E-01  e=8.480E+00  Bacillus cereus ATCC 14579

Organism: Ixodes ricinus (NCBI:txid34613)

Sequence (254 aa):
FTTAAALTAVKIMKIIIVVTLVQHCATKSYSRYAFLGGACSSMNVGMVEDSPRSFRGTFTFVHEVGHILGSVHDGDQADTEIRDHPGALGCPEGDEYIMSSISTSYNRHRFSKCSSLQILVFATNEEGCCLIERAQRHTEPVDMSRVERWIGPQKFCKLRHPNIGKVKYVKEVPQNIRHKLGSKYPPGIKKCQLLCEAVINSKVQYFRHDAPDGTPCNENDKSMVCVNKVCTKPPTDMTTFNKHRVIRVHRPPR

InterPro domains:
  IPR001590 Peptidase M12B, ADAM/reprolysin [PS50215] (34-135)
  IPR024079 Metallopeptidase, catalytic domain superfamily [G3DSA:3.40.390.10] (7-146)

Secondary structure (DSSP, 8-state):
-BTTGGGT--S--EEEEEE-------SS---EEE-TTGGGSTT-EEEEEE-TTS-HHHHHHHHHHHHHTT---TTPPPPSSSTT---STTS-GGG--TT-S--SSTTTTB--HHHHHHHHHHHHSGGGGGGTS-----EEE--HHHHTTS--HHHHHHHH-TT-S-EEEESS--TTS-PPTT-----GGGGTEEEEEEEETTEEEEEEEEPPTT-B--SS-TT-EEETTEEEPPPTT-EEE-GGG-----PPP-